Protein AF-0000000068960900 (afdb_homodimer)

Secondary structure (DSSP, 8-state):
----EEEEEEE----S-----S--STT--EEEEEE-S-HHHHHHHHHHHHHHHHH-SSHHHHHHHHHHHHHHHS-SSEEEEEEEEEEEEEEEEETT-EEEEEETTEEEEEEEE--/----EEEEEEE----S-----S--STT--EEEEEE-S-HHHHHHHHHHHHHHHHH-SSHHHHHHHHHHHHHHHS-SSEEEEEEEEEEEEEEEEETT-EEEEEETTEEEEEEEE--

InterPro domains:
  IPR001372 Dynein light chain, type 1/2 [PF01221] (30-113)
  IPR001372 Dynein light chain, type 1/2 [PTHR11886] (28-113)
  IPR001372 Dynein light chain, type 1/2 [SM01375] (25-113)
  IPR037177 Dynein light chain superfamily [G3DSA:3.30.740.10] (18-113)
  IPR037177 Dynein light chain superfamily [SSF54648] (29-113)

Organism: Plasmodiophora brassicae (NCBI:txid37360)

Nearest PDB structures (foldseek):
  3rjs-assembly1_A-2  TM=9.775E-01  e=8.546E-10  Toxoplasma gondii
  8glv-assembly1_AQ  TM=9.792E-01  e=8.026E-10  Chlamydomonas reinhardtii
  7cnu-assembly2_B  TM=9.863E-01  e=4.648E-09  Homo sapiens
  7n9f-assembly1_s  TM=9.685E-01  e=1.051E-08  Saccharomyces cerevisiae
  7kzn-assembly1_P  TM=8.944E-01  e=8.112E-06  Chlamydomonas reinhardtii

Foldseek 3Di:
DPPDDDDDQDDDDPPDDPPLDQPPLVPKDKFWDDAQADPVVVVVLVVQLSVLSNVDDGQSSSFVSSQVVCCVVPPPWRKGKGKDQDDDDDDAADGNFWTWMDIPRIIMIMTTHDD/DPPDDDDDQDADDPPDPPPLDQPPLVPKDKFWDDAQADPVVVVVLVVQLSVLSNVDDGQSSSFVSSQVVCCVVPPPWRKGKGKDQDDDDDDAADGNFWTWMDIPRIIMIMTTHDD

Structure (mmCIF, N/CA/C/O backbone):
data_AF-0000000068960900-model_v1
#
loop_
_entity.id
_entity.type
_entity.pdbx_description
1 polymer 'Dynein light chain'
#
loop_
_atom_site.group_PDB
_atom_site.id
_atom_site.type_symbol
_atom_site.label_atom_id
_atom_site.label_alt_id
_atom_site.label_comp_id
_atom_site.label_asym_id
_atom_site.label_entity_id
_atom_site.label_seq_id
_atom_site.pdbx_PDB_ins_code
_atom_site.Cartn_x
_atom_site.Cartn_y
_atom_site.Cartn_z
_atom_site.occupancy
_atom_site.B_iso_or_equiv
_atom_site.auth_seq_id
_atom_site.auth_comp_id
_atom_site.auth_asym_id
_atom_site.auth_atom_id
_atom_site.pdbx_PDB_model_num
ATOM 1 N N . MET A 1 1 ? -17.078 -17.625 10.109 1 30.94 1 MET A N 1
ATOM 2 C CA . MET A 1 1 ? -15.828 -17.609 10.867 1 30.94 1 MET A CA 1
ATOM 3 C C . MET A 1 1 ? -15.273 -16.203 10.992 1 30.94 1 MET A C 1
ATOM 5 O O . MET A 1 1 ? -15.367 -15.406 10.055 1 30.94 1 MET A O 1
ATOM 9 N N . ALA A 1 2 ? -15.195 -15.773 12.148 1 36.25 2 ALA A N 1
ATOM 10 C CA . ALA A 1 2 ? -14.922 -14.375 12.453 1 36.25 2 ALA A CA 1
ATOM 11 C C . ALA A 1 2 ? -13.625 -13.906 11.789 1 36.25 2 ALA A C 1
ATOM 13 O O . ALA A 1 2 ? -12.562 -14.492 12.008 1 36.25 2 ALA A O 1
ATOM 14 N N . THR A 1 3 ? -13.68 -13.328 10.68 1 44.62 3 THR A N 1
ATOM 15 C CA . THR A 1 3 ? -12.492 -12.836 10 1 44.62 3 THR A CA 1
ATOM 16 C C . THR A 1 3 ? -11.75 -11.82 10.867 1 44.62 3 THR A C 1
ATOM 18 O O . THR A 1 3 ? -12.336 -10.836 11.32 1 44.62 3 THR A O 1
ATOM 21 N N . THR A 1 4 ? -10.789 -12.289 11.711 1 45.34 4 THR A N 1
ATOM 22 C CA . THR A 1 4 ? -9.992 -11.414 12.57 1 45.34 4 THR A CA 1
ATOM 23 C C . THR A 1 4 ? -9.156 -10.453 11.734 1 45.34 4 THR A C 1
ATOM 25 O O . THR A 1 4 ? -8.594 -10.844 10.711 1 45.34 4 THR A O 1
ATOM 28 N N . GLU A 1 5 ? -9.414 -9.258 11.93 1 52.38 5 GLU A N 1
ATOM 29 C CA . GLU A 1 5 ? -8.578 -8.227 11.32 1 52.38 5 GLU A CA 1
ATOM 30 C C . GLU A 1 5 ? -7.168 -8.242 11.898 1 52.38 5 GLU A C 1
ATOM 32 O O . GLU A 1 5 ? -6.992 -8.25 13.117 1 52.38 5 GLU A O 1
ATOM 37 N N . VAL A 1 6 ? -6.164 -8.633 11.18 1 57.31 6 VAL A N 1
ATOM 38 C CA . VAL A 1 6 ? -4.762 -8.625 11.594 1 57.31 6 VAL A CA 1
ATOM 39 C C . VAL A 1 6 ? -4.086 -7.355 11.086 1 57.31 6 VAL A C 1
ATOM 41 O O . VAL A 1 6 ? -4.371 -6.891 9.977 1 57.31 6 VAL A O 1
ATOM 44 N N . GLU A 1 7 ? -3.479 -6.695 12.016 1 56.09 7 GLU A N 1
ATOM 45 C CA . GLU A 1 7 ? -2.623 -5.574 11.633 1 56.09 7 GLU A CA 1
ATOM 46 C C . GLU A 1 7 ? -1.237 -6.059 11.211 1 56.09 7 GLU A C 1
ATOM 48 O O . GLU A 1 7 ? -0.623 -6.875 11.906 1 56.09 7 GLU A O 1
ATOM 53 N N . ASN A 1 8 ? -0.777 -5.84 9.93 1 58.53 8 ASN A N 1
ATOM 54 C CA . ASN A 1 8 ? 0.562 -6.188 9.469 1 58.53 8 ASN A CA 1
ATOM 55 C C . ASN A 1 8 ? 1.341 -4.949 9.031 1 58.53 8 ASN A C 1
ATOM 57 O O . ASN A 1 8 ? 0.782 -4.051 8.398 1 58.53 8 ASN A O 1
ATOM 61 N N . VAL A 1 9 ? 2.555 -4.816 9.547 1 51 9 VAL A N 1
ATOM 62 C CA . VAL A 1 9 ? 3.523 -3.818 9.109 1 51 9 VAL A CA 1
ATOM 63 C C . VAL A 1 9 ? 4.613 -4.488 8.273 1 51 9 VAL A C 1
ATOM 65 O O . VAL A 1 9 ? 5.234 -5.457 8.711 1 51 9 VAL A O 1
ATOM 68 N N . VAL A 1 10 ? 4.754 -4.176 6.969 1 57 10 VAL A N 1
ATOM 69 C CA . VAL A 1 10 ? 5.781 -4.762 6.113 1 57 10 VAL A CA 1
ATOM 70 C C . VAL A 1 10 ? 6.719 -3.67 5.602 1 57 10 VAL A C 1
ATOM 72 O O . VAL A 1 10 ? 6.32 -2.508 5.484 1 57 10 VAL A O 1
ATOM 75 N N . GLU A 1 11 ? 8.141 -3.945 5.633 1 51.53 11 GLU A N 1
ATOM 76 C CA . GLU A 1 11 ? 9.148 -3.057 5.059 1 51.53 11 GLU A CA 1
ATOM 77 C C . GLU A 1 11 ? 9.766 -3.664 3.807 1 51.53 11 GLU A C 1
ATOM 79 O O . GLU A 1 11 ? 10.117 -4.848 3.793 1 51.53 11 GLU A O 1
ATOM 84 N N . GLY A 1 12 ? 9.844 -2.992 2.688 1 43.69 12 GLY A N 1
ATOM 85 C CA . GLY A 1 12 ? 10.617 -3.385 1.522 1 43.69 12 GLY A CA 1
ATOM 86 C C . GLY A 1 12 ? 12.109 -3.217 1.716 1 43.69 12 GLY A C 1
ATOM 87 O O . GLY A 1 12 ? 12.547 -2.57 2.67 1 43.69 12 GLY A O 1
ATOM 88 N N . ALA A 1 13 ? 13.055 -3.861 0.895 1 41.66 13 ALA A N 1
ATOM 89 C CA . ALA A 1 13 ? 14.508 -3.832 1.018 1 41.66 13 ALA A CA 1
ATOM 90 C C . ALA A 1 13 ? 15.047 -2.418 0.828 1 41.66 13 ALA A C 1
ATOM 92 O O . ALA A 1 13 ? 14.789 -1.78 -0.196 1 41.66 13 ALA A O 1
ATOM 93 N N . THR A 1 14 ? 15.414 -1.803 1.903 1 40.44 14 THR A N 1
ATOM 94 C CA . THR A 1 14 ? 15.938 -0.441 1.94 1 40.44 14 THR A CA 1
ATOM 95 C C . THR A 1 14 ? 17.391 -0.406 1.477 1 40.44 14 THR A C 1
ATOM 97 O O . THR A 1 14 ? 18.297 -0.812 2.211 1 40.44 14 THR A O 1
ATOM 100 N N . GLY A 1 15 ? 17.828 -0.784 0.386 1 34.22 15 GLY A N 1
ATOM 101 C CA . GLY A 1 15 ? 19.25 -0.543 0.262 1 34.22 15 GLY A CA 1
ATOM 102 C C . GLY A 1 15 ? 19.625 0.913 0.459 1 34.22 15 GLY A C 1
ATOM 103 O O . GLY A 1 15 ? 20.781 1.225 0.762 1 34.22 15 GLY A O 1
ATOM 104 N N . GLU A 1 16 ? 19.219 1.78 -0.45 1 36.72 16 GLU A N 1
ATOM 105 C CA . GLU A 1 16 ? 19.938 3.037 -0.593 1 36.72 16 GLU A CA 1
ATOM 106 C C . GLU A 1 16 ? 19.766 3.922 0.639 1 36.72 16 GLU A C 1
ATOM 108 O O . GLU A 1 16 ? 18.688 3.967 1.226 1 36.72 16 GLU A O 1
ATOM 113 N N . LYS A 1 17 ? 20.859 4.422 1.087 1 34.56 17 LYS A N 1
ATOM 114 C CA . LYS A 1 17 ? 21.078 5.387 2.162 1 34.56 17 LYS A CA 1
ATOM 115 C C . LYS A 1 17 ? 20.156 6.598 2.01 1 34.56 17 LYS A C 1
ATOM 117 O O . LYS A 1 17 ? 20.219 7.297 0.997 1 34.56 17 LYS A O 1
ATOM 122 N N . SER A 1 18 ? 19 6.531 2.562 1 35.31 18 SER A N 1
ATOM 123 C CA . SER A 1 18 ? 18.062 7.648 2.619 1 35.31 18 SER A CA 1
ATOM 124 C C . SER A 1 18 ? 18.609 8.781 3.482 1 35.31 18 SER A C 1
ATOM 126 O O . SER A 1 18 ? 18.891 8.586 4.668 1 35.31 18 SER A O 1
ATOM 128 N N . GLU A 1 19 ? 19.484 9.586 2.914 1 31.3 19 GLU A N 1
ATOM 129 C CA . GLU A 1 19 ? 19.938 10.789 3.611 1 31.3 19 GLU A CA 1
ATOM 130 C C . GLU A 1 19 ? 18.75 11.539 4.234 1 31.3 19 GLU A C 1
ATOM 132 O O . GLU A 1 19 ? 17.844 11.977 3.523 1 31.3 19 GLU A O 1
ATOM 137 N N . SER A 1 20 ? 18.234 11.078 5.309 1 35.97 20 SER A N 1
ATOM 138 C CA . SER A 1 20 ? 17.156 11.586 6.152 1 35.97 20 SER A CA 1
ATOM 139 C C . SER A 1 20 ? 17.5 12.969 6.703 1 35.97 20 SER A C 1
ATOM 141 O O . SER A 1 20 ? 18.312 13.102 7.613 1 35.97 20 SER A O 1
ATOM 143 N N . SER A 1 21 ? 17.703 14.016 5.84 1 35.81 21 SER A N 1
ATOM 144 C CA . SER A 1 21 ? 18.078 15.328 6.359 1 35.81 21 SER A CA 1
ATOM 145 C C . SER A 1 21 ? 17.031 15.844 7.34 1 35.81 21 SER A C 1
ATOM 147 O O . SER A 1 21 ? 15.828 15.672 7.125 1 35.81 21 SER A O 1
ATOM 149 N N . ALA A 1 22 ? 17.25 16.109 8.641 1 33.97 22 ALA A N 1
ATOM 150 C CA . ALA A 1 22 ? 16.734 16.609 9.898 1 33.97 22 ALA A CA 1
ATOM 151 C C . ALA A 1 22 ? 15.891 17.875 9.68 1 33.97 22 ALA A C 1
ATOM 153 O O . ALA A 1 22 ? 15.156 18.297 10.57 1 33.97 22 ALA A O 1
ATOM 154 N N . LYS A 1 23 ? 16.266 18.844 8.875 1 38.41 23 LYS A N 1
ATOM 155 C CA . LYS A 1 23 ? 15.883 20.234 9.07 1 38.41 23 LYS A CA 1
ATOM 156 C C . LYS A 1 23 ? 14.406 20.453 8.742 1 38.41 23 LYS A C 1
ATOM 158 O O . LYS A 1 23 ? 14.055 21.438 8.094 1 38.41 23 LYS A O 1
ATOM 163 N N . ALA A 1 24 ? 13.414 19.516 8.414 1 43.44 24 ALA A N 1
ATOM 164 C CA . ALA A 1 24 ? 12.297 19.656 7.488 1 43.44 24 ALA A CA 1
ATOM 165 C C . ALA A 1 24 ? 11.047 20.156 8.211 1 43.44 24 ALA A C 1
ATOM 167 O O . ALA A 1 24 ? 9.938 20.016 7.695 1 43.44 24 ALA A O 1
ATOM 168 N N . ALA A 1 25 ? 10.922 20.406 9.391 1 47.44 25 ALA A N 1
ATOM 169 C CA . ALA A 1 25 ? 9.57 20.703 9.852 1 47.44 25 ALA A CA 1
ATOM 170 C C . ALA A 1 25 ? 9.008 21.938 9.148 1 47.44 25 ALA A C 1
ATOM 172 O O . ALA A 1 25 ? 7.836 21.969 8.766 1 47.44 25 ALA A O 1
ATOM 173 N N . ALA A 1 26 ? 9.664 23.125 9.094 1 53.19 26 ALA A N 1
ATOM 174 C CA . ALA A 1 26 ? 9.266 24.469 8.703 1 53.19 26 ALA A CA 1
ATOM 175 C C . ALA A 1 26 ? 9.078 24.578 7.188 1 53.19 26 ALA A C 1
ATOM 177 O O . ALA A 1 26 ? 8.352 25.453 6.703 1 53.19 26 ALA A O 1
ATOM 178 N N . ASN A 1 27 ? 9.469 23.5 6.379 1 74.25 27 ASN A N 1
ATOM 179 C CA . ASN A 1 27 ? 9.469 23.641 4.93 1 74.25 27 ASN A CA 1
ATOM 180 C C . ASN A 1 27 ? 8.953 22.391 4.238 1 74.25 27 ASN A C 1
ATOM 182 O O . ASN A 1 27 ? 9.469 22 3.189 1 74.25 27 ASN A O 1
ATOM 186 N N . ALA A 1 28 ? 7.746 21.797 4.844 1 88.06 28 ALA A N 1
ATOM 187 C CA . ALA A 1 28 ? 7.273 20.609 4.16 1 88.06 28 ALA A CA 1
ATOM 188 C C . ALA A 1 28 ? 6.664 20.953 2.805 1 88.06 28 ALA A C 1
ATOM 190 O O . ALA A 1 28 ? 5.816 21.844 2.707 1 88.06 28 ALA A O 1
ATOM 191 N N . GLN A 1 29 ? 7.164 20.344 1.749 1 95.31 29 GLN A N 1
ATOM 192 C CA . GLN A 1 29 ? 6.535 20.406 0.433 1 95.31 29 GLN A CA 1
ATOM 193 C C . GLN A 1 29 ? 5.492 19.297 0.274 1 95.31 29 GLN A C 1
ATOM 195 O O . GLN A 1 29 ? 5.84 18.125 0.167 1 95.31 29 GLN A O 1
ATOM 200 N N . VAL A 1 30 ? 4.238 19.766 0.308 1 96.81 30 VAL A N 1
ATOM 201 C CA . VAL A 1 30 ? 3.139 18.812 0.226 1 96.81 30 VAL A CA 1
ATOM 202 C C . VAL A 1 30 ? 2.502 18.875 -1.16 1 96.81 30 VAL A C 1
ATOM 204 O O . VAL A 1 30 ? 2.184 19.969 -1.654 1 96.81 30 VAL A O 1
ATOM 207 N N . THR A 1 31 ? 2.402 17.75 -1.767 1 96.94 31 THR A N 1
ATOM 208 C CA . THR A 1 31 ? 1.667 17.625 -3.021 1 96.94 31 THR A CA 1
ATOM 209 C C . THR A 1 31 ? 0.583 16.562 -2.91 1 96.94 31 THR A C 1
ATOM 211 O O . THR A 1 31 ? 0.881 15.398 -2.643 1 96.94 31 THR A O 1
ATOM 214 N N . ILE A 1 32 ? -0.624 16.984 -3.123 1 96.62 32 ILE A N 1
ATOM 215 C CA . ILE A 1 32 ? -1.711 16.016 -3.172 1 96.62 32 ILE A CA 1
ATOM 216 C C . ILE A 1 32 ? -1.88 15.5 -4.602 1 96.62 32 ILE A C 1
ATOM 218 O O . ILE A 1 32 ? -2.277 16.25 -5.496 1 96.62 32 ILE A O 1
ATOM 222 N N . ARG A 1 33 ? -1.592 14.281 -4.734 1 94.69 33 ARG A N 1
ATOM 223 C CA . ARG A 1 33 ? -1.657 13.695 -6.066 1 94.69 33 ARG A CA 1
ATOM 224 C C . ARG A 1 33 ? -3.082 13.273 -6.41 1 94.69 33 ARG A C 1
ATOM 226 O O . ARG A 1 33 ? -3.545 13.477 -7.531 1 94.69 33 ARG A O 1
ATOM 233 N N . GLN A 1 34 ? -3.744 12.609 -5.574 1 93.25 34 GLN A N 1
ATOM 234 C CA . GLN A 1 34 ? -5.125 12.156 -5.703 1 93.25 34 GLN A CA 1
ATOM 235 C C . GLN A 1 34 ? -5.801 12.055 -4.336 1 93.25 34 GLN A C 1
ATOM 237 O O . GLN A 1 34 ? -5.176 11.625 -3.363 1 93.25 34 GLN A O 1
ATOM 242 N N . THR A 1 35 ? -7.051 12.602 -4.281 1 96.38 35 THR A N 1
ATOM 243 C CA . THR A 1 35 ? -7.781 12.414 -3.029 1 96.38 35 THR A CA 1
ATOM 244 C C . THR A 1 35 ? -9.281 12.555 -3.256 1 96.38 35 THR A C 1
ATOM 246 O O . THR A 1 35 ? -9.719 13.312 -4.125 1 96.38 35 THR A O 1
ATOM 249 N N . ASP A 1 36 ? -10.031 11.75 -2.545 1 93.25 36 ASP A N 1
ATOM 250 C CA . ASP A 1 36 ? -11.461 12 -2.418 1 93.25 36 ASP A CA 1
ATOM 251 C C . ASP A 1 36 ? -11.844 12.273 -0.965 1 93.25 36 ASP A C 1
ATOM 253 O O . ASP A 1 36 ? -13.031 12.258 -0.615 1 93.25 36 ASP A O 1
ATOM 257 N N . MET A 1 37 ? -10.797 12.539 -0.146 1 94.38 37 MET A N 1
ATOM 258 C CA . MET A 1 37 ? -11 12.883 1.258 1 94.38 37 MET A CA 1
ATOM 259 C C . MET A 1 37 ? -11.562 14.289 1.397 1 94.38 37 MET A C 1
ATOM 261 O O . MET A 1 37 ? -11.148 15.203 0.681 1 94.38 37 MET A O 1
ATOM 265 N N . PRO A 1 38 ? -12.508 14.477 2.305 1 96.12 38 PRO A N 1
ATOM 266 C CA . PRO A 1 38 ? -12.977 15.852 2.543 1 96.12 38 PRO A CA 1
ATOM 267 C C . PRO A 1 38 ? -11.875 16.75 3.09 1 96.12 38 PRO A C 1
ATOM 269 O O . PRO A 1 38 ? -10.922 16.281 3.717 1 96.12 38 PRO A O 1
ATOM 272 N N . PRO A 1 39 ? -12.008 18.062 2.963 1 96.25 39 PRO A N 1
ATOM 273 C CA . PRO A 1 39 ? -10.938 19 3.27 1 96.25 39 PRO A CA 1
ATOM 274 C C . PRO A 1 39 ? -10.469 18.922 4.723 1 96.25 39 PRO A C 1
ATOM 276 O O . PRO A 1 39 ? -9.266 18.969 4.992 1 96.25 39 PRO A O 1
ATOM 279 N N . ASP A 1 40 ? -11.43 18.828 5.613 1 96.75 40 ASP A N 1
ATOM 280 C CA . ASP A 1 40 ? -11.039 18.75 7.02 1 96.75 40 ASP A CA 1
ATOM 281 C C . ASP A 1 40 ? -10.211 17.5 7.297 1 96.75 40 ASP A C 1
ATOM 283 O O . ASP A 1 40 ? -9.234 17.547 8.047 1 96.75 40 ASP A O 1
ATOM 287 N N . MET A 1 41 ? -10.57 16.406 6.727 1 96.75 41 MET A N 1
ATOM 288 C CA . MET A 1 41 ? -9.844 15.156 6.902 1 96.75 41 MET A CA 1
ATOM 289 C C . MET A 1 41 ? -8.492 15.211 6.203 1 96.75 41 MET A C 1
ATOM 291 O O . MET A 1 41 ? -7.508 14.656 6.699 1 96.75 41 MET A O 1
ATOM 295 N N . GLN A 1 42 ? -8.406 15.883 5.098 1 97.25 42 GLN A N 1
ATOM 296 C CA . GLN A 1 42 ? -7.133 16.078 4.414 1 97.25 42 GLN A CA 1
ATOM 297 C C . GLN A 1 42 ? -6.129 16.797 5.316 1 97.25 42 GLN A C 1
ATOM 299 O O . GLN A 1 42 ? -4.961 16.406 5.387 1 97.25 42 GLN A O 1
ATOM 304 N N . LYS A 1 43 ? -6.637 17.812 5.973 1 97.62 43 LYS A N 1
ATOM 305 C CA . LYS A 1 43 ? -5.773 18.562 6.875 1 97.62 43 LYS A CA 1
ATOM 306 C C . LYS A 1 43 ? -5.223 17.672 7.984 1 97.62 43 LYS A C 1
ATOM 308 O O . LYS A 1 43 ? -4.043 17.75 8.328 1 97.62 43 LYS A O 1
ATOM 313 N N . ASP A 1 44 ? -6.109 16.875 8.492 1 97.75 44 ASP A N 1
ATOM 314 C CA . ASP A 1 44 ? -5.68 15.93 9.516 1 97.75 44 ASP A CA 1
ATOM 315 C C . ASP A 1 44 ? -4.617 14.977 8.977 1 97.75 44 ASP A C 1
ATOM 317 O O . ASP A 1 44 ? -3.609 14.719 9.633 1 97.75 44 ASP A O 1
ATOM 321 N N . ALA A 1 45 ? -4.852 14.445 7.793 1 98.31 45 ALA A N 1
ATOM 322 C CA . ALA A 1 45 ? -3.93 13.492 7.176 1 98.31 45 ALA A CA 1
ATOM 323 C C . ALA A 1 45 ? -2.555 14.125 6.965 1 98.31 45 ALA A C 1
ATOM 325 O O . ALA A 1 45 ? -1.529 13.5 7.254 1 98.31 45 ALA A O 1
ATOM 326 N N . ILE A 1 46 ? -2.57 15.336 6.504 1 98.38 46 ILE A N 1
ATOM 327 C CA . ILE A 1 46 ? -1.323 16.047 6.238 1 98.38 46 ILE A CA 1
ATOM 328 C C . ILE A 1 46 ? -0.575 16.281 7.547 1 98.38 46 ILE A C 1
ATOM 330 O O . ILE A 1 46 ? 0.628 16.031 7.637 1 98.38 46 ILE A O 1
ATOM 334 N N . ALA A 1 47 ? -1.294 16.719 8.477 1 98.19 47 ALA A N 1
ATOM 335 C CA . ALA A 1 47 ? -0.668 17.016 9.766 1 98.19 47 ALA A CA 1
ATOM 336 C C . ALA A 1 47 ? -0.046 15.766 10.375 1 98.19 47 ALA A C 1
ATOM 338 O O . ALA A 1 47 ? 1.091 15.805 10.852 1 98.19 47 ALA A O 1
ATOM 339 N N . VAL A 1 48 ? -0.764 14.695 10.406 1 98.19 48 VAL A N 1
ATOM 340 C CA . VAL A 1 48 ? -0.279 13.453 10.984 1 98.19 48 VAL A CA 1
ATOM 341 C C . VAL A 1 48 ? 0.913 12.93 10.188 1 98.19 48 VAL A C 1
ATOM 343 O O . VAL A 1 48 ? 1.874 12.414 10.758 1 98.19 48 VAL A O 1
ATOM 346 N N . ALA A 1 49 ? 0.849 13.039 8.883 1 98.38 49 ALA A N 1
ATOM 347 C CA . ALA A 1 49 ? 1.936 12.578 8.023 1 98.38 49 ALA A CA 1
ATOM 348 C C . ALA A 1 49 ? 3.205 13.391 8.258 1 98.38 49 ALA A C 1
ATOM 350 O O . ALA A 1 49 ? 4.301 12.828 8.359 1 98.38 49 ALA A O 1
ATOM 351 N N . ILE A 1 50 ? 3.002 14.695 8.359 1 98 50 ILE A N 1
ATOM 352 C CA . ILE A 1 50 ? 4.156 15.555 8.602 1 98 50 ILE A CA 1
ATOM 353 C C . ILE A 1 50 ? 4.793 15.188 9.945 1 98 50 ILE A C 1
ATOM 355 O O . ILE A 1 50 ? 6.016 15.07 10.047 1 98 50 ILE A O 1
ATOM 359 N N . ASP A 1 51 ? 3.977 15 10.914 1 97.69 51 ASP A N 1
ATOM 360 C CA . ASP A 1 51 ? 4.488 14.594 12.219 1 97.69 51 ASP A CA 1
ATOM 361 C C . ASP A 1 51 ? 5.242 13.266 12.125 1 97.69 51 ASP A C 1
ATOM 363 O O . ASP A 1 51 ? 6.328 13.125 12.68 1 97.69 51 ASP A O 1
ATOM 367 N N . ALA A 1 52 ? 4.68 12.281 11.461 1 97.75 52 ALA A N 1
ATOM 368 C CA . ALA A 1 52 ? 5.309 10.969 11.305 1 97.75 52 ALA A CA 1
ATOM 369 C C . ALA A 1 52 ? 6.66 11.094 10.609 1 97.75 52 ALA A C 1
ATOM 371 O O . ALA A 1 52 ? 7.637 10.461 11.023 1 97.75 52 ALA A O 1
ATOM 372 N N . LEU A 1 53 ? 6.727 11.883 9.562 1 96.62 53 LEU A N 1
ATOM 373 C CA . LEU A 1 53 ? 7.957 12.047 8.797 1 96.62 53 LEU A CA 1
ATOM 374 C C . LEU A 1 53 ? 9.016 12.766 9.625 1 96.62 53 LEU A C 1
ATOM 376 O O . LEU A 1 53 ? 10.211 12.492 9.477 1 96.62 53 LEU A O 1
ATOM 380 N N . ASN A 1 54 ? 8.57 13.641 10.477 1 95.75 54 ASN A N 1
ATOM 381 C CA . ASN A 1 54 ? 9.508 14.414 11.289 1 95.75 54 ASN A CA 1
ATOM 382 C C . ASN A 1 54 ? 10.016 13.609 12.484 1 95.75 54 ASN A C 1
ATOM 384 O O . ASN A 1 54 ? 11.062 13.914 13.047 1 95.75 54 ASN A O 1
ATOM 388 N N . THR A 1 55 ? 9.297 12.578 12.852 1 96.88 55 THR A N 1
ATOM 389 C CA . THR A 1 55 ? 9.625 11.898 14.102 1 96.88 55 THR A CA 1
ATOM 390 C C . THR A 1 55 ? 10.117 10.484 13.836 1 96.88 55 THR A C 1
ATOM 392 O O . THR A 1 55 ? 10.516 9.773 14.758 1 96.88 55 THR A O 1
ATOM 395 N N . SER A 1 56 ? 10.031 10.008 12.602 1 95.44 56 SER A N 1
ATOM 396 C CA . SER A 1 56 ? 10.492 8.672 12.242 1 95.44 56 SER A CA 1
ATOM 397 C C . SER A 1 56 ? 11.406 8.719 11.016 1 95.44 56 SER A C 1
ATOM 399 O O . SER A 1 56 ? 11.141 9.461 10.07 1 95.44 56 SER A O 1
ATOM 401 N N . ALA A 1 57 ? 12.383 7.895 11.039 1 93.25 57 ALA A N 1
ATOM 402 C CA . ALA A 1 57 ? 13.281 7.781 9.891 1 93.25 57 ALA A CA 1
ATOM 403 C C . ALA A 1 57 ? 12.891 6.613 9 1 93.25 57 ALA A C 1
ATOM 405 O O . ALA A 1 57 ? 13.195 6.602 7.801 1 93.25 57 ALA A O 1
ATOM 406 N N . ILE A 1 58 ? 12.227 5.656 9.609 1 95.25 58 ILE A N 1
ATOM 407 C CA . ILE A 1 58 ? 11.914 4.41 8.922 1 95.25 58 ILE A CA 1
ATOM 408 C C . ILE A 1 58 ? 10.492 4.461 8.367 1 95.25 58 ILE A C 1
ATOM 410 O O . ILE A 1 58 ? 9.555 4.84 9.078 1 95.25 58 ILE A O 1
ATOM 414 N N . GLU A 1 59 ? 10.43 4.102 7.125 1 95.44 59 GLU A N 1
ATOM 415 C CA . GLU A 1 59 ? 9.133 4.152 6.453 1 95.44 59 GLU A CA 1
ATOM 416 C C . GLU A 1 59 ? 8.102 3.301 7.18 1 95.44 59 GLU A C 1
ATOM 418 O O . GLU A 1 59 ? 6.938 3.688 7.293 1 95.44 59 GLU A O 1
ATOM 423 N N . LYS A 1 60 ? 8.492 2.178 7.66 1 95.69 60 LYS A N 1
ATOM 424 C CA . LYS A 1 60 ? 7.598 1.301 8.406 1 95.69 60 LYS A CA 1
ATOM 425 C C . LYS A 1 60 ? 6.992 2.023 9.602 1 95.69 60 LYS A C 1
ATOM 427 O O . LYS A 1 60 ? 5.789 1.93 9.852 1 95.69 60 LYS A O 1
ATOM 432 N N . ASP A 1 61 ? 7.754 2.693 10.344 1 97.06 61 ASP A N 1
ATOM 433 C CA . ASP A 1 61 ? 7.297 3.432 11.516 1 97.06 61 ASP A CA 1
ATOM 434 C C . ASP A 1 61 ? 6.398 4.602 11.109 1 97.06 61 ASP A C 1
ATOM 436 O O . ASP A 1 61 ? 5.414 4.895 11.789 1 97.06 61 ASP A O 1
ATOM 440 N N . MET A 1 62 ? 6.75 5.227 10.008 1 97.81 62 MET A N 1
ATOM 441 C CA . MET A 1 62 ? 5.902 6.301 9.5 1 97.81 62 MET A CA 1
ATOM 442 C C . MET A 1 62 ? 4.5 5.789 9.195 1 97.81 62 MET A C 1
ATOM 444 O O . MET A 1 62 ? 3.51 6.355 9.664 1 97.81 62 MET A O 1
ATOM 448 N N . ALA A 1 63 ? 4.508 4.738 8.453 1 98.06 63 ALA A N 1
ATOM 449 C CA . ALA A 1 63 ? 3.229 4.152 8.055 1 98.06 63 ALA A CA 1
ATOM 450 C C . ALA A 1 63 ? 2.412 3.74 9.273 1 98.06 63 ALA A C 1
ATOM 452 O O . ALA A 1 63 ? 1.206 3.992 9.336 1 98.06 63 ALA A O 1
ATOM 453 N N . THR A 1 64 ? 3.066 3.164 10.234 1 97.31 64 THR A N 1
ATOM 454 C CA . THR A 1 64 ? 2.4 2.691 11.445 1 97.31 64 THR A CA 1
ATOM 455 C C . THR A 1 64 ? 1.815 3.861 12.234 1 97.31 64 THR A C 1
ATOM 457 O O . THR A 1 64 ? 0.657 3.814 12.648 1 97.31 64 THR A O 1
ATOM 460 N N . LYS A 1 65 ? 2.562 4.848 12.367 1 97.56 65 LYS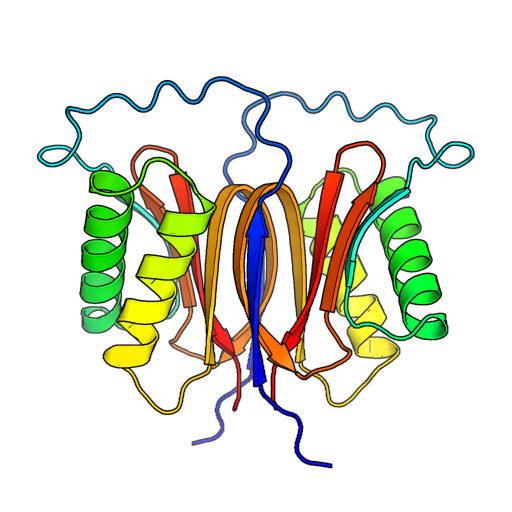 A N 1
ATOM 461 C CA . LYS A 1 65 ? 2.115 6.016 13.117 1 97.56 65 LYS A CA 1
ATOM 462 C C . LYS A 1 65 ? 0.912 6.672 12.445 1 97.56 65 LYS A C 1
ATOM 464 O O . LYS A 1 65 ? -0.058 7.035 13.109 1 97.56 65 LYS A O 1
ATOM 469 N N . ILE A 1 66 ? 1.002 6.855 11.148 1 98.19 66 ILE A N 1
ATOM 470 C CA . ILE A 1 66 ? -0.083 7.492 10.406 1 98.19 66 ILE A CA 1
ATOM 471 C C . ILE A 1 66 ? -1.354 6.652 10.531 1 98.19 66 ILE A C 1
ATOM 473 O O . ILE A 1 66 ? -2.424 7.18 10.844 1 98.19 66 ILE A O 1
ATOM 477 N N . LYS A 1 67 ? -1.187 5.406 10.273 1 96.31 67 LYS A N 1
ATOM 478 C CA . LYS A 1 67 ? -2.34 4.512 10.352 1 96.31 67 LYS A CA 1
ATOM 479 C C . LYS A 1 67 ? -2.957 4.523 11.742 1 96.31 67 LYS A C 1
ATOM 481 O O . LYS A 1 67 ? -4.176 4.633 11.891 1 96.31 67 LYS A O 1
ATOM 486 N N . GLN A 1 68 ? -2.17 4.418 12.781 1 96.06 68 GLN A N 1
ATOM 487 C CA . GLN A 1 68 ? -2.658 4.371 14.156 1 96.06 68 GLN A CA 1
ATOM 488 C C . GLN A 1 68 ? -3.35 5.676 14.539 1 96.06 68 GLN A C 1
ATOM 490 O O . GLN A 1 68 ? -4.359 5.664 15.242 1 96.06 68 GLN A O 1
ATOM 495 N N . ALA A 1 69 ? -2.789 6.766 14.109 1 96.94 69 ALA A N 1
ATOM 496 C CA . ALA A 1 69 ? -3.414 8.055 14.383 1 96.94 69 ALA A CA 1
ATOM 497 C C . ALA A 1 69 ? -4.812 8.133 13.781 1 96.94 69 ALA A C 1
ATOM 499 O O . ALA A 1 69 ? -5.746 8.633 14.406 1 96.94 69 ALA A O 1
ATOM 500 N N . PHE A 1 70 ? -4.949 7.641 12.586 1 96.38 70 PHE A N 1
ATOM 501 C CA . PHE A 1 70 ? -6.254 7.707 11.93 1 96.38 70 PHE A CA 1
ATOM 502 C C . PHE A 1 70 ? -7.203 6.664 12.516 1 96.38 70 PHE A C 1
ATOM 504 O O . PHE A 1 70 ? -8.406 6.902 12.609 1 96.38 70 PHE A O 1
ATOM 511 N N . ASP A 1 71 ? -6.668 5.547 12.883 1 93.5 71 ASP A N 1
ATOM 512 C CA . ASP A 1 71 ? -7.492 4.59 13.609 1 93.5 71 ASP A CA 1
ATOM 513 C C . ASP A 1 71 ? -8.094 5.223 14.859 1 93.5 71 ASP A C 1
ATOM 515 O O . ASP A 1 71 ? -9.258 4.977 15.188 1 93.5 71 ASP A O 1
ATOM 519 N N . ALA A 1 72 ? -7.305 5.926 15.531 1 95 72 ALA A N 1
ATOM 520 C CA . ALA A 1 72 ? -7.734 6.539 16.781 1 95 72 ALA A CA 1
ATOM 521 C C . ALA A 1 72 ? -8.727 7.668 16.531 1 95 72 ALA A C 1
ATOM 523 O O . ALA A 1 72 ? -9.734 7.789 17.234 1 95 72 ALA A O 1
ATOM 524 N N . LYS A 1 73 ? -8.516 8.422 15.562 1 95.25 73 LYS A N 1
ATOM 525 C CA . LYS A 1 73 ? -9.32 9.617 15.312 1 95.25 73 LYS A CA 1
ATOM 526 C C . LYS A 1 73 ? -10.625 9.258 14.602 1 95.25 73 LYS A C 1
ATOM 528 O O . LYS A 1 73 ? -11.656 9.898 14.836 1 95.25 73 LYS A O 1
ATOM 533 N N . TYR A 1 74 ? -10.531 8.344 13.703 1 91.31 74 TYR A N 1
ATOM 534 C CA . TYR A 1 74 ? -11.688 7.918 12.93 1 91.31 74 TYR A CA 1
ATOM 53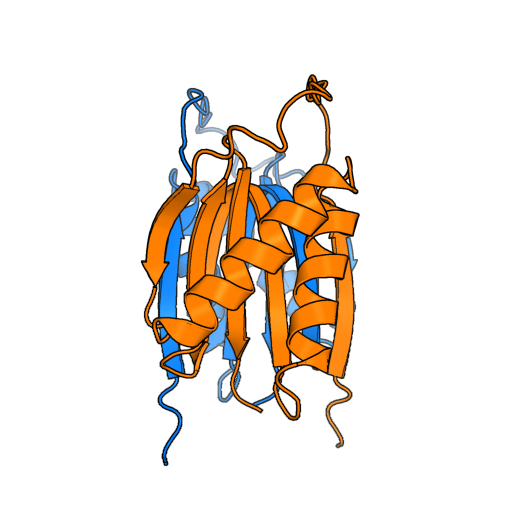5 C C . TYR A 1 74 ? -11.984 6.438 13.156 1 91.31 74 TYR A C 1
ATOM 537 O O . TYR A 1 74 ? -11.758 5.609 12.266 1 91.31 74 TYR A O 1
ATOM 545 N N . PRO A 1 75 ? -12.625 6.168 14.25 1 81.5 75 PRO A N 1
ATOM 546 C CA . PRO A 1 75 ? -12.82 4.77 14.641 1 81.5 75 PRO A CA 1
ATOM 547 C C . PRO A 1 75 ? -13.844 4.055 13.75 1 81.5 75 PRO A C 1
ATOM 549 O O . PRO A 1 75 ? -14.562 4.703 12.984 1 81.5 75 PRO A O 1
ATOM 552 N N . LYS A 1 76 ? -13.953 2.635 13.859 1 70.75 76 LYS A N 1
ATOM 553 C CA . LYS A 1 76 ? -14.852 1.75 13.125 1 70.75 76 LYS A CA 1
ATOM 554 C C . LYS A 1 76 ? -14.484 1.691 11.641 1 70.75 76 LYS A C 1
ATOM 556 O O . LYS A 1 76 ? -15.359 1.608 10.781 1 70.75 76 LYS A O 1
ATOM 561 N N . SER A 1 77 ? -13.211 2.027 11.477 1 65.69 77 SER A N 1
ATOM 562 C CA . SER A 1 77 ? -12.695 1.981 10.117 1 65.69 77 SER A CA 1
ATOM 563 C C . SER A 1 77 ? -11.398 1.172 10.047 1 65.69 77 SER A C 1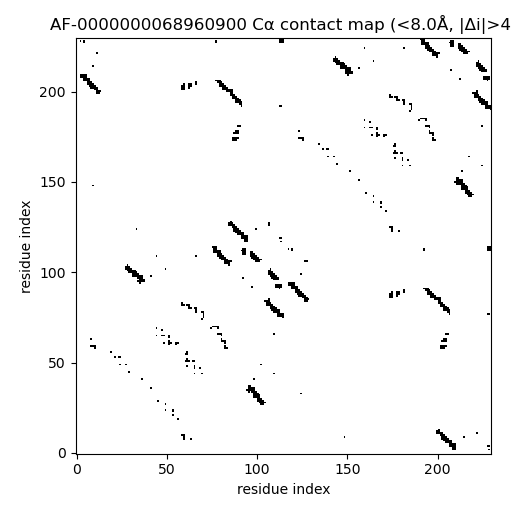
ATOM 565 O O . SER A 1 77 ? -10.695 1.032 11.047 1 65.69 77 SER A O 1
ATOM 567 N N . THR A 1 78 ? -11.305 0.5 8.953 1 84.44 78 THR A N 1
ATOM 568 C CA . THR A 1 78 ? -10.031 -0.176 8.695 1 84.44 78 THR A CA 1
ATOM 569 C C . THR A 1 78 ? -9.117 0.69 7.832 1 84.44 78 THR A C 1
ATOM 571 O O . THR A 1 78 ? -9.32 0.792 6.621 1 84.44 78 THR A O 1
ATOM 574 N N . TRP A 1 79 ? -8.164 1.386 8.523 1 93.25 79 TRP A N 1
ATOM 575 C CA . TRP A 1 79 ? -7.242 2.238 7.777 1 93.25 79 TRP A CA 1
ATOM 576 C C . TRP A 1 79 ? -6.008 1.456 7.344 1 93.25 79 TRP A C 1
ATOM 578 O O . TRP A 1 79 ? -5.59 0.517 8.023 1 93.25 79 TRP A O 1
ATOM 588 N N . HIS A 1 80 ? -5.418 1.837 6.262 1 94.19 80 HIS A N 1
ATOM 589 C CA . HIS A 1 80 ? -4.18 1.332 5.68 1 94.19 80 HIS A CA 1
ATOM 590 C C . HIS A 1 80 ? -3.264 2.477 5.258 1 94.19 80 HIS A C 1
ATOM 592 O O . HIS A 1 80 ? -3.732 3.502 4.758 1 94.19 80 HIS A O 1
ATOM 598 N N . CYS A 1 81 ? -2.023 2.299 5.473 1 97.06 81 CYS A N 1
ATOM 599 C CA . CYS A 1 81 ? -1.078 3.33 5.059 1 97.06 81 CYS A CA 1
ATOM 600 C C . CYS A 1 81 ? 0.146 2.709 4.395 1 97.06 81 CYS A C 1
ATOM 602 O O . CYS A 1 81 ? 0.709 1.739 4.902 1 97.06 81 CYS A O 1
ATOM 604 N N . VAL A 1 82 ? 0.502 3.217 3.277 1 98 82 VAL A N 1
ATOM 605 C CA . VAL A 1 82 ? 1.725 2.859 2.564 1 98 82 VAL A CA 1
ATOM 606 C C . VAL A 1 82 ? 2.621 4.086 2.428 1 98 82 VAL A C 1
ATOM 608 O O . VAL A 1 82 ? 2.152 5.168 2.062 1 98 82 VAL A O 1
ATOM 611 N N . VAL A 1 83 ? 3.873 3.932 2.742 1 98.19 83 VAL A N 1
ATOM 612 C CA . VAL A 1 83 ? 4.863 5 2.635 1 98.19 83 VAL A CA 1
ATOM 613 C C . VAL A 1 83 ? 6.078 4.5 1.856 1 98.19 83 VAL A C 1
ATOM 615 O O . VAL A 1 83 ? 6.605 3.424 2.139 1 98.19 83 VAL A O 1
ATOM 618 N N . GLY A 1 84 ? 6.5 5.309 0.906 1 97.31 84 GLY A N 1
ATOM 619 C CA . GLY A 1 84 ? 7.691 4.91 0.176 1 97.31 84 GLY A CA 1
ATOM 620 C C . GLY A 1 84 ? 8.094 5.902 -0.9 1 97.31 84 GLY A C 1
ATOM 621 O O . GLY A 1 84 ? 7.328 6.812 -1.228 1 97.31 84 GLY A O 1
ATOM 622 N N . LYS A 1 85 ? 9.266 5.676 -1.431 1 95.38 85 LYS A N 1
ATOM 623 C CA . LYS A 1 85 ? 9.797 6.551 -2.473 1 95.38 85 LYS A CA 1
ATOM 624 C C . LYS A 1 85 ? 9.359 6.082 -3.857 1 95.38 85 LYS A C 1
ATOM 626 O O . LYS A 1 85 ? 9.188 6.898 -4.766 1 95.38 85 LYS A O 1
ATOM 631 N N . HIS A 1 86 ? 9.195 4.746 -3.973 1 94.44 86 HIS A N 1
ATOM 632 C CA . HIS A 1 86 ? 8.891 4.191 -5.285 1 94.44 86 HIS A CA 1
ATOM 633 C C . HIS A 1 86 ? 7.934 3.008 -5.176 1 94.44 86 HIS A C 1
ATOM 635 O O . HIS A 1 86 ? 8.336 1.915 -4.77 1 94.44 86 HIS A O 1
ATOM 641 N N . TYR A 1 87 ? 6.742 3.295 -5.586 1 96.44 87 TYR A N 1
ATOM 642 C CA . TYR A 1 87 ? 5.738 2.238 -5.633 1 96.44 87 TYR A CA 1
ATOM 643 C C . TYR A 1 87 ? 4.484 2.711 -6.359 1 96.44 87 TYR A C 1
ATOM 645 O O . TYR A 1 87 ? 4.301 3.91 -6.578 1 96.44 87 TYR A O 1
ATOM 653 N N . ALA A 1 88 ? 3.688 1.756 -6.688 1 96.12 88 ALA A N 1
ATOM 654 C CA . ALA A 1 88 ? 2.316 1.962 -7.148 1 96.12 88 ALA A CA 1
ATOM 655 C C . ALA A 1 88 ? 1.351 1.017 -6.441 1 96.12 88 ALA A C 1
ATOM 657 O O . ALA A 1 88 ? 1.772 0.037 -5.82 1 96.12 88 ALA A O 1
ATOM 658 N N . ALA A 1 89 ? 0.099 1.434 -6.551 1 95.88 89 ALA A N 1
ATOM 659 C CA . ALA A 1 89 ? -0.885 0.638 -5.824 1 95.88 89 ALA A CA 1
ATOM 660 C C . ALA A 1 89 ? -2.201 0.555 -6.59 1 95.88 89 ALA A C 1
ATOM 662 O O . ALA A 1 89 ? -2.564 1.483 -7.316 1 95.88 89 ALA A O 1
ATOM 663 N N . SER A 1 90 ? -2.85 -0.551 -6.52 1 94 90 SER A N 1
ATOM 664 C CA . SER A 1 90 ? -4.25 -0.754 -6.883 1 94 90 SER A CA 1
ATOM 665 C C . SER A 1 90 ? -5.074 -1.197 -5.68 1 94 90 SER A C 1
ATOM 667 O O . SER A 1 90 ? -4.852 -2.279 -5.133 1 94 90 SER A O 1
ATOM 669 N N . ILE A 1 91 ? -5.941 -0.313 -5.246 1 91.88 91 ILE A N 1
ATOM 670 C CA . ILE A 1 91 ? -6.672 -0.575 -4.012 1 91.88 91 ILE A CA 1
ATOM 671 C C . ILE A 1 91 ? -8.172 -0.426 -4.258 1 91.88 91 ILE A C 1
ATOM 673 O O . ILE A 1 91 ? -8.586 0.306 -5.16 1 91.88 91 ILE A O 1
ATOM 677 N N . SER A 1 92 ? -9 -1.16 -3.512 1 84.44 92 SER A N 1
ATOM 678 C CA . SER A 1 92 ? -10.43 -0.936 -3.365 1 84.44 92 SER A CA 1
ATOM 679 C C . SER A 1 92 ? -10.758 -0.276 -2.029 1 84.44 92 SER A C 1
ATOM 681 O O . SER A 1 92 ? -10.453 -0.83 -0.969 1 84.44 92 SER A O 1
ATOM 683 N N . HIS A 1 93 ? -11.227 0.938 -2.104 1 75.44 93 HIS A N 1
ATOM 684 C CA . HIS A 1 93 ? -11.422 1.692 -0.871 1 75.44 93 HIS A CA 1
ATOM 685 C C . HIS A 1 93 ? -12.852 2.223 -0.776 1 75.44 93 HIS A C 1
ATOM 687 O O . HIS A 1 93 ? -13.586 2.227 -1.769 1 75.44 93 HIS A O 1
ATOM 693 N N . GLN A 1 94 ? -13.234 2.574 0.503 1 76.5 94 GLN A N 1
ATOM 694 C CA . GLN A 1 94 ? -14.477 3.314 0.71 1 76.5 94 GLN A CA 1
ATOM 695 C C . GLN A 1 94 ? -14.359 4.738 0.171 1 76.5 94 GLN A C 1
ATOM 697 O O . GLN A 1 94 ? -13.32 5.379 0.309 1 76.5 94 GLN A O 1
ATOM 702 N N . THR A 1 95 ? -15.406 5.188 -0.336 1 78.62 95 THR A N 1
ATOM 703 C CA . THR A 1 95 ? -15.43 6.535 -0.893 1 78.62 95 THR A CA 1
ATOM 704 C C . THR A 1 95 ? -15.164 7.57 0.193 1 78.62 95 THR A C 1
ATOM 706 O O . THR A 1 95 ? -15.57 7.395 1.343 1 78.62 95 THR A O 1
ATOM 709 N N . ASN A 1 96 ? -14.438 8.625 -0.133 1 85.06 96 ASN A N 1
ATOM 710 C CA . ASN A 1 96 ? -14.172 9.812 0.672 1 85.06 96 ASN A CA 1
ATOM 711 C C . ASN A 1 96 ? -13.094 9.555 1.716 1 85.06 96 ASN A C 1
ATOM 713 O O . ASN A 1 96 ? -12.906 10.352 2.633 1 85.06 96 ASN A O 1
ATOM 717 N N . PHE A 1 97 ? -12.422 8.406 1.512 1 91.06 97 PHE A N 1
ATOM 718 C CA . PHE A 1 97 ? -11.484 8.07 2.578 1 91.06 97 PHE A CA 1
ATOM 719 C C . PHE A 1 97 ? -10.141 7.656 2.006 1 91.06 97 PHE A C 1
ATOM 721 O O . PHE A 1 97 ? -9.484 6.75 2.529 1 91.06 97 PHE A O 1
ATOM 728 N N . GLU A 1 98 ? -9.719 8.219 0.909 1 94.19 98 GLU A N 1
ATOM 729 C CA . GLU A 1 98 ? -8.398 7.949 0.341 1 94.19 98 GLU A CA 1
ATOM 730 C C . GLU A 1 98 ? -7.633 9.242 0.085 1 94.19 98 GLU A C 1
ATOM 732 O O . GLU A 1 98 ? -8.211 10.227 -0.394 1 94.19 98 GLU A O 1
ATOM 737 N N . MET A 1 99 ? -6.371 9.195 0.301 1 97.12 99 MET A N 1
ATOM 738 C CA . MET A 1 99 ? -5.461 10.273 -0.081 1 97.12 99 MET A CA 1
ATOM 739 C C . MET A 1 99 ? -4.113 9.711 -0.524 1 97.12 99 MET A C 1
ATOM 741 O O . MET A 1 99 ? -3.541 8.852 0.151 1 97.12 99 MET A O 1
ATOM 745 N N . PHE A 1 100 ? -3.725 10.172 -1.639 1 96.75 100 PHE A N 1
ATOM 746 C CA . PHE A 1 100 ? -2.408 9.914 -2.211 1 96.75 100 PHE A CA 1
ATOM 747 C C . PHE A 1 100 ? -1.618 11.211 -2.348 1 96.75 100 PHE A C 1
ATOM 749 O O . PHE A 1 100 ? -1.987 12.094 -3.131 1 96.75 100 PHE A O 1
ATOM 756 N N . MET A 1 101 ? -0.52 11.297 -1.597 1 97.75 101 MET A N 1
ATOM 757 C CA . MET A 1 101 ? 0.203 12.562 -1.54 1 97.75 101 MET A CA 1
ATOM 758 C C . MET A 1 101 ? 1.708 12.328 -1.478 1 97.75 101 MET A C 1
ATOM 760 O O . MET A 1 101 ? 2.158 11.195 -1.294 1 97.75 101 MET A O 1
ATOM 764 N N . SER A 1 102 ? 2.41 13.391 -1.625 1 96.81 102 SER A N 1
ATOM 765 C CA . SER A 1 102 ? 3.859 13.422 -1.456 1 96.81 102 SER A CA 1
ATOM 766 C C . SER A 1 102 ? 4.277 14.516 -0.48 1 96.81 102 SER A C 1
ATOM 768 O O . SER A 1 102 ? 3.768 15.641 -0.542 1 96.81 102 SER A O 1
ATOM 770 N N . ILE A 1 103 ? 5.121 14.188 0.431 1 96.94 103 ILE A N 1
ATOM 771 C CA . ILE A 1 103 ? 5.703 15.156 1.352 1 96.94 103 ILE A CA 1
ATOM 772 C C . ILE A 1 103 ? 7.227 15.031 1.328 1 96.94 103 ILE A C 1
ATOM 774 O O . ILE A 1 103 ? 7.781 14.008 1.717 1 96.94 103 ILE A O 1
ATOM 778 N N . ASN A 1 104 ? 7.883 16.094 0.873 1 94.38 104 ASN A N 1
ATOM 779 C CA . ASN A 1 104 ? 9.336 16.094 0.785 1 94.38 104 ASN A CA 1
ATOM 780 C C . ASN A 1 104 ? 9.867 14.898 0.005 1 94.38 104 ASN A C 1
ATOM 782 O O . ASN A 1 104 ? 10.82 14.242 0.431 1 94.38 104 ASN A O 1
ATOM 786 N N . GLY A 1 105 ? 9.141 14.508 -0.925 1 93.06 105 GLY A N 1
ATOM 787 C CA . GLY A 1 105 ? 9.594 13.445 -1.809 1 93.06 105 GLY A CA 1
ATOM 788 C C . GLY A 1 105 ? 9.141 12.062 -1.357 1 93.06 105 GLY A C 1
ATOM 789 O O . GLY A 1 105 ? 9.281 11.086 -2.094 1 93.06 105 GLY A O 1
ATOM 790 N N . GLN A 1 106 ? 8.617 11.977 -0.184 1 95.38 106 GLN A N 1
ATOM 791 C CA . GLN A 1 106 ? 8.039 10.727 0.299 1 95.38 106 GLN A CA 1
ATOM 792 C C . GLN A 1 106 ? 6.578 10.594 -0.134 1 95.38 106 GLN A C 1
ATOM 794 O O . GLN A 1 106 ? 5.766 11.484 0.115 1 95.38 106 GLN A O 1
ATOM 799 N N . THR A 1 107 ? 6.273 9.5 -0.782 1 96.88 107 THR A N 1
ATOM 800 C CA . THR A 1 107 ? 4.902 9.25 -1.216 1 96.88 107 THR A CA 1
ATOM 801 C C . THR A 1 107 ? 4.129 8.477 -0.149 1 96.88 107 THR A C 1
ATOM 803 O O . THR A 1 107 ? 4.648 7.527 0.437 1 96.88 107 THR A O 1
ATOM 806 N N . ILE A 1 108 ? 2.912 8.922 0.1 1 98.25 108 ILE A N 1
ATOM 807 C CA . ILE A 1 108 ? 2.076 8.352 1.152 1 98.25 108 ILE A CA 1
ATOM 808 C C . ILE A 1 108 ? 0.686 8.055 0.602 1 98.25 108 ILE A C 1
ATOM 810 O O . ILE A 1 108 ? 0.067 8.906 -0.041 1 98.25 108 ILE A O 1
ATOM 814 N N . MET A 1 109 ? 0.255 6.844 0.839 1 97.75 109 MET A N 1
ATOM 815 C CA . MET A 1 109 ? -1.132 6.484 0.559 1 97.75 109 MET A CA 1
ATOM 816 C C . MET A 1 109 ? -1.867 6.109 1.841 1 97.75 109 MET A C 1
ATOM 818 O O . MET A 1 109 ? -1.458 5.188 2.549 1 97.75 109 MET A O 1
ATOM 822 N N . LEU A 1 110 ? -2.896 6.84 2.158 1 97.62 110 LEU A N 1
ATOM 823 C CA . LEU A 1 110 ? -3.766 6.59 3.303 1 97.62 110 LEU A CA 1
ATOM 824 C C . LEU A 1 110 ? -5.207 6.371 2.855 1 97.62 110 LEU A C 1
ATOM 826 O O . LEU A 1 110 ? -5.754 7.176 2.098 1 97.62 110 LEU A O 1
ATOM 830 N N . PHE A 1 111 ? -5.734 5.176 3.25 1 94.31 111 PHE A N 1
ATOM 831 C CA . PHE A 1 111 ? -7.098 4.918 2.797 1 94.31 111 PHE A CA 1
ATOM 832 C C . PHE A 1 111 ? -7.816 3.975 3.756 1 94.31 111 PHE A C 1
ATOM 834 O O . PHE A 1 111 ? -7.184 3.33 4.594 1 94.31 111 PHE A O 1
ATOM 841 N N . LYS A 1 112 ? -9.109 4.109 3.605 1 91.81 112 LYS A N 1
ATOM 842 C CA . LYS A 1 112 ? -9.992 3.217 4.352 1 91.81 112 LYS A CA 1
ATOM 843 C C . LYS A 1 112 ? -10.617 2.168 3.436 1 91.81 112 LYS A C 1
ATOM 845 O O . LYS A 1 112 ? -11 2.473 2.305 1 91.81 112 LYS A O 1
ATOM 850 N N . SER A 1 113 ? -10.562 0.932 3.859 1 84.75 113 SER A N 1
ATOM 851 C CA . SER A 1 113 ? -11.281 -0.11 3.135 1 84.75 113 SER A CA 1
ATOM 852 C C . SER A 1 113 ? -12.555 -0.513 3.867 1 84.75 113 SER A C 1
ATOM 854 O O . SER A 1 113 ? -12.766 -0.133 5.02 1 84.75 113 SER A O 1
ATOM 856 N N . GLN A 1 114 ? -13.555 -1.052 3.049 1 67.88 114 GLN A N 1
ATOM 857 C CA . GLN A 1 114 ? -14.875 -1.371 3.578 1 67.88 114 GLN A CA 1
ATOM 858 C C . GLN A 1 114 ? -14.781 -2.314 4.773 1 67.88 114 GLN A C 1
ATOM 860 O O . GLN A 1 114 ? -13.891 -3.166 4.824 1 67.88 114 GLN A O 1
ATOM 865 N N . ASP A 1 115 ? -15.438 -2.049 5.957 1 52.38 115 ASP A N 1
ATOM 866 C CA . ASP A 1 115 ? -15.68 -2.916 7.105 1 52.38 115 ASP A CA 1
ATOM 867 C C . ASP A 1 115 ? -16.266 -4.258 6.668 1 52.38 115 ASP A C 1
ATOM 869 O O . ASP A 1 115 ? -16.984 -4.332 5.68 1 52.38 115 ASP A O 1
ATOM 873 N N . MET B 1 1 ? -25.516 4.449 4.402 1 28.52 1 MET B N 1
ATOM 874 C CA . MET B 1 1 ? -25.188 4.883 3.051 1 28.52 1 MET B CA 1
ATOM 875 C C . MET B 1 1 ? -24.172 3.943 2.412 1 28.52 1 MET B C 1
ATOM 877 O O . MET B 1 1 ? -23.281 3.432 3.092 1 28.52 1 MET B O 1
ATOM 881 N N . ALA B 1 2 ? -24.531 3.402 1.342 1 36.12 2 ALA B N 1
ATOM 882 C CA . ALA B 1 2 ? -23.766 2.314 0.72 1 36.12 2 ALA B CA 1
ATOM 883 C C . ALA B 1 2 ? -22.344 2.75 0.402 1 36.12 2 ALA B C 1
ATOM 885 O O . ALA B 1 2 ? -22.141 3.746 -0.293 1 36.12 2 ALA B O 1
ATOM 886 N N . THR B 1 3 ? -21.484 2.477 1.301 1 43.03 3 THR B N 1
ATOM 887 C CA . THR B 1 3 ? -20.094 2.793 1.042 1 43.03 3 THR B CA 1
ATOM 888 C C . THR B 1 3 ? -19.625 2.168 -0.27 1 43.03 3 THR B C 1
ATOM 890 O O . THR B 1 3 ? -19.766 0.96 -0.474 1 43.03 3 THR B O 1
ATOM 893 N N . THR B 1 4 ? -19.688 2.928 -1.372 1 45.31 4 THR B N 1
ATOM 894 C CA . THR B 1 4 ? -19.25 2.443 -2.676 1 45.31 4 THR B CA 1
ATOM 895 C C . THR B 1 4 ? -17.75 2.16 -2.668 1 45.31 4 THR B C 1
ATOM 897 O O . THR B 1 4 ? -16.969 2.928 -2.1 1 45.31 4 THR B O 1
ATOM 900 N N . GLU B 1 5 ? -17.453 0.962 -2.85 1 53.34 5 GLU B N 1
ATOM 901 C CA . GLU B 1 5 ? -16.062 0.571 -3.021 1 53.34 5 GLU B CA 1
ATOM 902 C C . GLU B 1 5 ? -15.477 1.167 -4.297 1 53.34 5 GLU B C 1
ATOM 904 O O . GLU B 1 5 ? -16.062 1.049 -5.375 1 53.34 5 GLU B O 1
ATOM 909 N N . VAL B 1 6 ? -14.578 2.107 -4.211 1 57.19 6 VAL B N 1
ATOM 910 C CA . VAL B 1 6 ? -13.883 2.705 -5.348 1 57.19 6 VAL B CA 1
ATOM 911 C C . VAL B 1 6 ? -12.539 2.012 -5.559 1 57.19 6 VAL B C 1
ATOM 913 O O . VAL B 1 6 ? -11.859 1.66 -4.594 1 57.19 6 VAL B O 1
ATOM 916 N N . GLU B 1 7 ? -12.375 1.568 -6.785 1 57.22 7 GLU B N 1
ATOM 917 C CA . GLU B 1 7 ? -11.062 1.067 -7.168 1 57.22 7 GLU B CA 1
ATOM 918 C C . GLU B 1 7 ? -10.125 2.209 -7.559 1 57.22 7 GLU B C 1
ATOM 920 O O . GLU B 1 7 ? -10.508 3.098 -8.32 1 57.22 7 GLU B O 1
ATOM 925 N N . ASN B 1 8 ? -8.984 2.475 -6.828 1 57.84 8 ASN B N 1
ATOM 926 C CA . ASN B 1 8 ? -7.988 3.48 -7.188 1 57.84 8 ASN B CA 1
ATOM 927 C C . ASN B 1 8 ? -6.641 2.846 -7.512 1 57.84 8 ASN B C 1
ATOM 929 O O . ASN B 1 8 ? -6.219 1.897 -6.848 1 57.84 8 ASN B O 1
ATOM 933 N N . VAL B 1 9 ? -6.105 3.186 -8.633 1 50.34 9 VAL B N 1
ATOM 934 C CA . VAL B 1 9 ? -4.738 2.854 -9.023 1 50.34 9 VAL B CA 1
ATOM 935 C C . VAL B 1 9 ? -3.846 4.082 -8.875 1 50.34 9 VAL B C 1
ATOM 937 O O . VAL B 1 9 ? -4.145 5.145 -9.43 1 50.34 9 VAL B O 1
ATOM 940 N N . VAL B 1 10 ? -2.869 4.102 -7.977 1 57.53 10 VAL B N 1
ATOM 941 C CA . VAL B 1 10 ? -1.97 5.238 -7.797 1 57.53 10 VAL B CA 1
ATOM 942 C C . VAL B 1 10 ? -0.538 4.816 -8.117 1 57.53 10 VAL B C 1
ATOM 944 O O . VAL B 1 10 ? -0.181 3.646 -7.977 1 57.53 10 VAL B O 1
ATOM 947 N N . GLU B 1 11 ? 0.229 5.715 -8.953 1 50.41 11 GLU B N 1
ATOM 948 C CA . GLU B 1 11 ? 1.646 5.516 -9.242 1 50.41 11 GLU B CA 1
ATOM 949 C C . GLU B 1 11 ? 2.51 6.527 -8.492 1 50.41 11 GLU B C 1
ATOM 951 O O . GLU B 1 11 ? 2.191 7.719 -8.461 1 50.41 11 GLU B O 1
ATOM 956 N N . GLY B 1 12 ? 3.533 6.18 -7.746 1 45.97 12 GLY B N 1
ATOM 957 C CA . GLY B 1 12 ? 4.535 7.047 -7.152 1 45.97 12 GLY B CA 1
ATOM 958 C C . GLY B 1 12 ? 5.484 7.648 -8.172 1 45.97 12 GLY B C 1
ATOM 959 O O . GLY B 1 12 ? 5.512 7.227 -9.328 1 45.97 12 GLY B O 1
ATOM 960 N N . ALA B 1 13 ? 6.211 8.766 -7.867 1 42.28 13 ALA B N 1
ATOM 961 C CA . ALA B 1 13 ? 7.141 9.453 -8.766 1 42.28 13 ALA B CA 1
ATOM 962 C C . ALA B 1 13 ? 8.242 8.516 -9.234 1 42.28 13 ALA B C 1
ATOM 964 O O . ALA B 1 13 ? 8.93 7.891 -8.422 1 42.28 13 ALA B O 1
ATOM 965 N N . THR B 1 14 ? 8.188 8.07 -10.5 1 39.81 14 THR B N 1
ATOM 966 C CA . THR B 1 14 ? 9.117 7.156 -11.148 1 39.81 14 THR B CA 1
ATOM 967 C C . THR B 1 14 ? 10.414 7.867 -11.516 1 39.81 14 THR B C 1
ATOM 969 O O . THR B 1 14 ? 10.453 8.633 -12.484 1 39.81 14 THR B O 1
ATOM 972 N N . GLY B 1 15 ? 11.164 8.477 -10.711 1 33.97 15 GLY B N 1
ATOM 973 C CA . GLY B 1 15 ? 12.352 8.977 -11.391 1 33.97 15 GLY B CA 1
ATOM 974 C C . GLY B 1 15 ? 13.125 7.902 -12.125 1 33.97 15 GLY B C 1
ATOM 975 O O . GLY B 1 15 ? 13.609 8.133 -13.234 1 33.97 15 GLY B O 1
ATOM 976 N N . GLU B 1 16 ? 13.906 7.121 -11.398 1 34 16 GLU B N 1
ATOM 977 C CA . GLU B 1 16 ? 15.086 6.477 -11.969 1 34 16 GLU B CA 1
ATOM 978 C C . GLU B 1 16 ? 14.703 5.348 -12.914 1 34 16 GLU B C 1
ATOM 980 O O . GLU B 1 16 ? 13.711 4.645 -12.68 1 34 16 GLU B O 1
ATOM 985 N N . LYS B 1 17 ? 15.359 5.348 -14.07 1 35.16 17 LYS B N 1
ATOM 986 C CA . LYS B 1 17 ? 15.32 4.414 -15.195 1 35.16 17 LYS B CA 1
ATOM 987 C C . LYS B 1 17 ? 15.414 2.969 -14.711 1 35.16 17 LYS B C 1
ATOM 989 O O . LYS B 1 17 ? 16.391 2.592 -14.062 1 35.16 17 LYS B O 1
ATOM 994 N N . SER B 1 18 ? 14.305 2.428 -14.383 1 35.75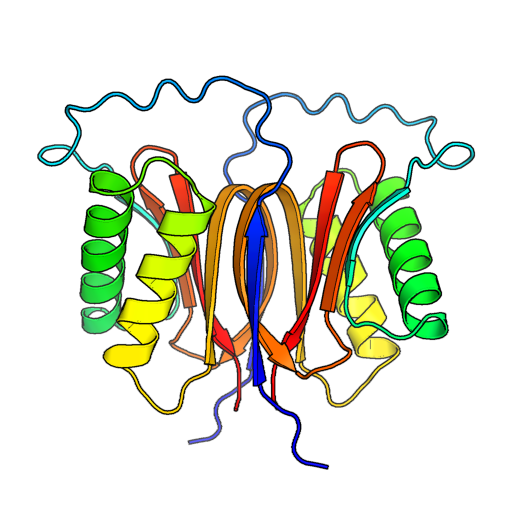 18 SER B N 1
ATOM 995 C CA . SER B 1 18 ? 14.266 0.988 -14.148 1 35.75 18 SER B CA 1
ATOM 996 C C . SER B 1 18 ? 14.711 0.217 -15.383 1 35.75 18 SER B C 1
ATOM 998 O O . SER B 1 18 ? 14.133 0.367 -16.469 1 35.75 18 SER B O 1
ATOM 1000 N N . GLU B 1 19 ? 15.945 -0.044 -15.5 1 30.7 19 GLU B N 1
ATOM 1001 C CA . GLU B 1 19 ? 16.422 -0.959 -16.531 1 30.7 19 GLU B CA 1
ATOM 1002 C C . GLU B 1 19 ? 15.633 -2.26 -16.531 1 30.7 19 GLU B C 1
ATOM 1004 O O . GLU B 1 19 ? 15.641 -2.998 -15.539 1 30.7 19 GLU B O 1
ATOM 1009 N N . SER B 1 20 ? 14.406 -2.293 -16.969 1 35.53 20 SER B N 1
ATOM 1010 C CA . SER B 1 20 ? 13.461 -3.389 -17.125 1 35.53 20 SER B CA 1
ATOM 1011 C C . SER B 1 20 ? 14 -4.465 -18.062 1 35.53 20 SER B C 1
ATOM 1013 O O . SER B 1 20 ? 14.078 -4.258 -19.281 1 35.53 20 SER B O 1
ATOM 1015 N N . SER B 1 21 ? 15.117 -5.203 -17.672 1 35.81 21 SER B N 1
ATOM 1016 C CA . SER B 1 21 ? 15.68 -6.23 -18.547 1 35.81 21 SER B CA 1
ATOM 1017 C C . SER B 1 21 ? 14.641 -7.309 -18.859 1 35.81 21 SER B C 1
ATOM 1019 O O . SER B 1 21 ? 13.844 -7.68 -18 1 35.81 21 SER B O 1
ATOM 1021 N N . ALA B 1 22 ? 14.18 -7.598 -20.109 1 33.59 22 ALA B N 1
ATOM 1022 C CA . ALA B 1 22 ? 13.352 -8.477 -20.938 1 33.59 22 ALA B CA 1
ATOM 1023 C C . ALA B 1 22 ? 13.492 -9.93 -20.484 1 33.59 22 ALA B C 1
ATOM 1025 O O . ALA B 1 22 ? 12.664 -10.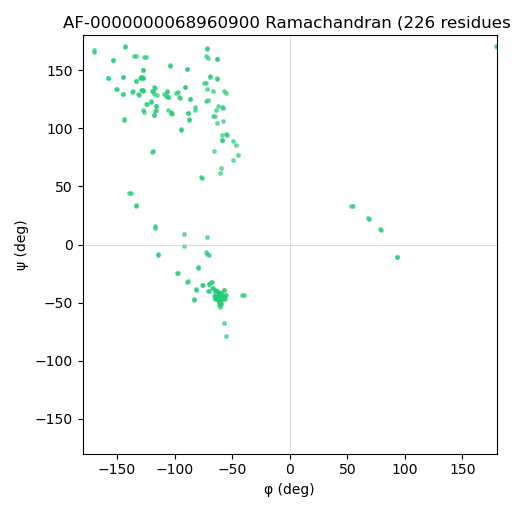781 -20.844 1 33.59 22 ALA B O 1
ATOM 1026 N N . LYS B 1 23 ? 14.664 -10.492 -20.172 1 37.5 23 LYS B N 1
ATOM 1027 C CA . LYS B 1 23 ? 14.953 -11.906 -20.359 1 37.5 23 LYS B CA 1
ATOM 1028 C C . LYS B 1 23 ? 14.219 -12.758 -19.328 1 37.5 23 LYS B C 1
ATOM 1030 O O . LYS B 1 23 ? 14.633 -13.883 -19.031 1 37.5 23 LYS B O 1
ATOM 1035 N N . ALA B 1 24 ? 13.422 -12.344 -18.172 1 43.03 24 ALA B N 1
ATOM 1036 C CA . ALA B 1 24 ? 13.391 -12.938 -16.828 1 43.03 24 ALA B CA 1
ATOM 1037 C C . ALA B 1 24 ? 12.305 -14 -16.734 1 43.03 24 ALA B C 1
ATOM 1039 O O . ALA B 1 24 ? 11.742 -14.219 -15.656 1 43.03 24 ALA B O 1
ATOM 1040 N N . ALA B 1 25 ? 11.625 -14.484 -17.594 1 47.44 25 ALA B N 1
ATOM 1041 C CA . ALA B 1 25 ? 10.578 -15.438 -17.219 1 47.44 25 ALA B CA 1
ATOM 1042 C C . ALA B 1 25 ? 11.18 -16.656 -16.516 1 47.44 25 ALA B C 1
ATOM 1044 O O . ALA B 1 25 ? 10.625 -17.141 -15.523 1 47.44 25 ALA B O 1
ATOM 1045 N N . ALA B 1 26 ? 12.172 -17.406 -17.047 1 52.75 26 ALA B N 1
ATOM 1046 C CA . ALA B 1 26 ? 12.758 -18.703 -16.719 1 52.75 26 ALA B CA 1
ATOM 1047 C C . ALA B 1 26 ? 13.555 -18.625 -15.422 1 52.75 26 ALA B C 1
ATOM 1049 O O . ALA B 1 26 ? 13.75 -19.641 -14.75 1 52.75 26 ALA B O 1
ATOM 1050 N N . ASN B 1 27 ? 13.789 -17.359 -14.828 1 74.31 27 ASN B N 1
ATOM 1051 C CA . ASN B 1 27 ? 14.703 -17.219 -13.703 1 74.31 27 ASN B CA 1
ATOM 1052 C C . ASN B 1 27 ? 14.148 -16.281 -12.633 1 74.31 27 ASN B C 1
ATOM 1054 O O . ASN B 1 27 ? 14.898 -15.531 -12.016 1 74.31 27 ASN B O 1
ATOM 1058 N N . ALA B 1 28 ? 12.703 -16.516 -12.32 1 88.44 28 ALA B N 1
ATOM 1059 C CA . ALA B 1 28 ? 12.211 -15.602 -11.289 1 88.44 28 ALA B CA 1
ATOM 1060 C C . ALA B 1 28 ? 12.758 -15.969 -9.914 1 88.44 28 ALA B C 1
ATOM 1062 O O . ALA B 1 28 ? 12.672 -17.125 -9.5 1 88.44 28 ALA B O 1
ATOM 1063 N N . GLN B 1 29 ? 13.406 -15.031 -9.273 1 95.38 29 GLN B N 1
ATOM 1064 C CA . GLN B 1 29 ? 13.781 -15.172 -7.871 1 95.38 29 GLN B CA 1
ATOM 1065 C C . GLN B 1 29 ? 12.664 -14.688 -6.953 1 95.38 29 GLN B C 1
ATOM 1067 O O . GLN B 1 29 ? 12.391 -13.484 -6.871 1 95.38 29 GLN B O 1
ATOM 1072 N N . VAL B 1 30 ? 12.039 -15.695 -6.316 1 96.81 30 VAL B N 1
ATOM 1073 C CA . VAL B 1 30 ? 10.906 -15.383 -5.453 1 96.81 30 VAL B CA 1
ATOM 1074 C C . VAL B 1 30 ? 11.32 -15.508 -3.99 1 96.81 30 VAL B C 1
ATOM 1076 O O . VAL B 1 30 ? 11.914 -16.516 -3.594 1 96.81 30 VAL B O 1
ATOM 1079 N N . THR B 1 31 ? 11.078 -14.492 -3.248 1 97 31 THR B N 1
ATOM 1080 C CA . THR B 1 31 ? 11.266 -14.531 -1.802 1 97 31 THR B CA 1
ATOM 1081 C C . THR B 1 31 ? 9.977 -14.133 -1.084 1 97 31 THR B C 1
ATOM 1083 O O . THR B 1 31 ? 9.469 -13.031 -1.274 1 97 31 THR B O 1
ATOM 1086 N N . ILE B 1 32 ? 9.5 -15.039 -0.288 1 96.56 32 ILE B N 1
ATOM 1087 C CA . ILE B 1 32 ? 8.352 -14.711 0.545 1 96.56 32 ILE B CA 1
ATOM 1088 C C . ILE B 1 32 ? 8.828 -14.109 1.867 1 96.56 32 ILE B C 1
ATOM 1090 O O . ILE B 1 32 ? 9.438 -14.805 2.682 1 96.56 32 ILE B O 1
ATOM 1094 N N . ARG B 1 33 ? 8.516 -12.891 2.008 1 94.62 33 ARG B N 1
ATOM 1095 C CA . ARG B 1 33 ? 8.961 -12.195 3.207 1 94.62 33 ARG B CA 1
ATOM 1096 C C . ARG B 1 33 ? 8.023 -12.445 4.379 1 94.62 33 ARG B C 1
ATOM 1098 O O . ARG B 1 33 ? 8.469 -12.656 5.508 1 94.62 33 ARG B O 1
ATOM 1105 N N . GLN B 1 34 ? 6.777 -12.336 4.203 1 93.12 34 GLN B N 1
ATOM 1106 C CA . GLN B 1 34 ? 5.723 -12.578 5.184 1 93.12 34 GLN B CA 1
ATOM 1107 C C . GLN B 1 34 ? 4.434 -13.031 4.504 1 93.12 34 GLN B C 1
ATOM 1109 O O . GLN B 1 34 ? 4.074 -12.523 3.439 1 93.12 34 GLN B O 1
ATOM 1114 N N . THR B 1 35 ? 3.826 -14.109 5.098 1 96.31 35 THR B N 1
ATOM 1115 C CA . THR B 1 35 ? 2.529 -14.5 4.555 1 96.31 35 THR B CA 1
ATOM 1116 C C . THR B 1 35 ? 1.729 -15.289 5.586 1 96.31 35 THR B C 1
ATOM 1118 O O . THR B 1 35 ? 2.305 -16.016 6.402 1 96.31 35 THR B O 1
ATOM 1121 N N . ASP B 1 36 ? 0.439 -15.07 5.598 1 93.31 36 ASP 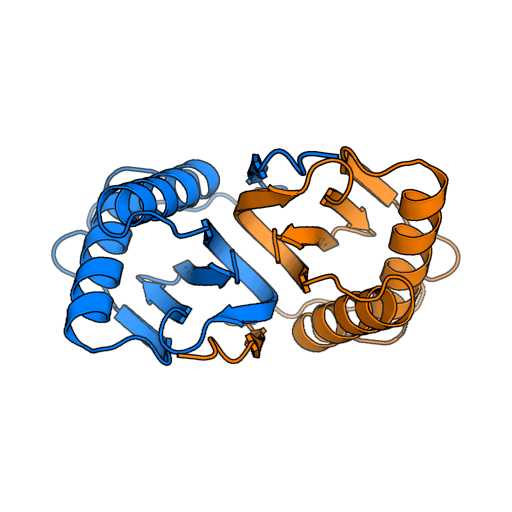B N 1
ATOM 1122 C CA . ASP B 1 36 ? -0.463 -15.992 6.281 1 93.31 36 ASP B CA 1
ATOM 1123 C C . ASP B 1 36 ? -1.431 -16.641 5.297 1 93.31 36 ASP B C 1
ATOM 1125 O O . ASP B 1 36 ? -2.432 -17.234 5.707 1 93.31 36 ASP B O 1
ATOM 1129 N N . MET B 1 37 ? -1.062 -16.516 3.986 1 94.31 37 MET B N 1
ATOM 1130 C CA . MET B 1 37 ? -1.854 -17.141 2.932 1 94.31 37 MET B CA 1
ATOM 1131 C C . MET B 1 37 ? -1.639 -18.656 2.91 1 94.31 37 MET B C 1
ATOM 1133 O O . MET B 1 37 ? -0.516 -19.125 3.09 1 94.31 37 MET B O 1
ATOM 1137 N N . PRO B 1 38 ? -2.707 -19.406 2.707 1 95.94 38 PRO B N 1
ATOM 1138 C CA . PRO B 1 38 ? -2.504 -20.859 2.557 1 95.94 38 PRO B CA 1
ATOM 1139 C C . PRO B 1 38 ? -1.666 -21.203 1.33 1 95.94 38 PRO B C 1
ATOM 1141 O O . PRO B 1 38 ? -1.628 -20.438 0.363 1 95.94 38 PRO B O 1
ATOM 1144 N N . PRO B 1 39 ? -1.065 -22.375 1.297 1 96.12 39 PRO B N 1
ATOM 1145 C CA . PRO B 1 39 ? -0.087 -22.734 0.269 1 96.12 39 PRO B CA 1
ATOM 1146 C C . PRO B 1 39 ? -0.665 -22.672 -1.144 1 96.12 39 PRO B C 1
ATOM 1148 O O . PRO B 1 39 ? -0.003 -22.188 -2.064 1 96.12 39 PRO B O 1
ATOM 1151 N N . ASP B 1 40 ? -1.866 -23.188 -1.282 1 96.69 40 ASP B N 1
ATOM 1152 C CA . ASP B 1 40 ? -2.459 -23.172 -2.617 1 96.69 40 ASP B CA 1
ATOM 1153 C C . ASP B 1 40 ? -2.664 -21.75 -3.109 1 96.69 40 ASP B C 1
ATOM 1155 O O . ASP B 1 40 ? -2.428 -21.453 -4.281 1 96.69 40 ASP B O 1
ATOM 1159 N N . MET B 1 41 ? -3.082 -20.875 -2.264 1 96.62 41 MET B N 1
ATOM 1160 C CA . MET B 1 41 ? -3.293 -19.469 -2.617 1 96.62 41 MET B CA 1
ATOM 1161 C C . MET B 1 41 ? -1.964 -18.766 -2.857 1 96.62 41 MET B C 1
ATOM 1163 O O . MET B 1 41 ? -1.863 -17.906 -3.73 1 96.62 41 MET B O 1
ATOM 1167 N N . GLN B 1 42 ? -0.944 -19.141 -2.146 1 97.19 42 GLN B N 1
ATOM 1168 C CA . GLN B 1 42 ? 0.39 -18.594 -2.375 1 97.19 42 GLN B CA 1
ATOM 1169 C C . GLN B 1 42 ? 0.87 -18.891 -3.793 1 97.19 42 GLN B C 1
ATOM 1171 O O . GLN B 1 42 ? 1.423 -18.016 -4.461 1 97.19 42 GLN B O 1
ATOM 1176 N N . LYS B 1 43 ? 0.618 -20.109 -4.184 1 97.56 43 LYS B N 1
ATOM 1177 C CA . LYS B 1 43 ? 1.018 -20.5 -5.531 1 97.56 43 LYS B CA 1
ATOM 1178 C C . LYS B 1 43 ? 0.316 -19.656 -6.586 1 97.56 43 LYS B C 1
ATOM 1180 O O . LYS B 1 43 ? 0.937 -19.219 -7.562 1 97.56 43 LYS B O 1
ATOM 1185 N N . ASP B 1 44 ? -0.937 -19.453 -6.34 1 97.69 44 ASP B N 1
ATOM 1186 C CA . ASP B 1 44 ? -1.695 -18.609 -7.25 1 97.69 44 ASP B CA 1
ATOM 1187 C C . ASP B 1 44 ? -1.126 -17.188 -7.277 1 97.69 44 ASP B C 1
ATOM 1189 O O . ASP B 1 44 ? -0.963 -16.594 -8.344 1 97.69 44 ASP B O 1
ATOM 1193 N N . ALA B 1 45 ? -0.841 -16.641 -6.121 1 98.31 45 ALA B N 1
ATOM 1194 C CA . ALA B 1 45 ? -0.322 -15.289 -6.004 1 98.31 45 ALA B CA 1
ATOM 1195 C C . ALA B 1 45 ? 1.009 -15.141 -6.738 1 98.31 45 ALA B C 1
ATOM 1197 O O . ALA B 1 45 ? 1.224 -14.172 -7.461 1 98.31 45 ALA B O 1
ATOM 1198 N N . ILE B 1 46 ? 1.832 -16.109 -6.562 1 98.38 46 ILE B N 1
ATOM 1199 C CA . ILE B 1 46 ? 3.146 -16.094 -7.195 1 98.38 46 ILE B CA 1
ATOM 1200 C C . ILE B 1 46 ? 2.994 -16.156 -8.711 1 98.38 46 ILE B C 1
ATOM 1202 O O . ILE B 1 46 ? 3.617 -15.391 -9.438 1 98.38 46 ILE B O 1
ATOM 1206 N N . ALA B 1 47 ? 2.176 -17.047 -9.109 1 98.12 47 ALA B N 1
ATOM 1207 C CA . ALA B 1 47 ? 1.985 -17.219 -10.547 1 98.12 47 ALA B CA 1
ATOM 1208 C C . ALA B 1 47 ? 1.45 -15.945 -11.188 1 98.12 47 ALA B C 1
ATOM 1210 O O . ALA B 1 47 ? 1.942 -15.516 -12.234 1 98.12 47 ALA B O 1
ATOM 1211 N N . VAL B 1 48 ? 0.454 -15.352 -10.609 1 98.19 48 VAL B N 1
ATOM 1212 C CA . VAL B 1 48 ? -0.152 -14.141 -11.156 1 98.19 48 VAL B CA 1
ATOM 1213 C C . VAL B 1 48 ? 0.858 -12.992 -11.117 1 98.19 48 VAL B C 1
ATOM 1215 O O . VAL B 1 48 ? 0.918 -12.18 -12.047 1 98.19 48 VAL B O 1
ATOM 1218 N N . ALA B 1 49 ? 1.634 -12.914 -10.07 1 98.38 49 ALA B N 1
ATOM 1219 C CA . ALA B 1 49 ? 2.633 -11.859 -9.938 1 98.38 49 ALA B CA 1
ATOM 1220 C C . ALA B 1 49 ? 3.723 -11.992 -11 1 98.38 49 ALA B C 1
ATOM 1222 O O . ALA B 1 49 ? 4.125 -11.008 -11.617 1 98.38 49 ALA B O 1
ATOM 1223 N N . ILE B 1 50 ? 4.156 -13.234 -11.172 1 98 50 ILE B N 1
ATOM 1224 C CA . ILE B 1 50 ? 5.18 -13.469 -12.18 1 98 50 ILE B CA 1
ATOM 1225 C C . ILE B 1 50 ? 4.652 -13.07 -13.555 1 98 50 ILE B C 1
ATOM 1227 O O . ILE B 1 50 ? 5.348 -12.406 -14.328 1 98 50 ILE B O 1
ATOM 1231 N N . ASP B 1 51 ? 3.459 -13.469 -13.82 1 97.69 51 ASP B N 1
ATOM 1232 C CA . ASP B 1 51 ? 2.846 -13.086 -15.086 1 97.69 51 ASP B CA 1
ATOM 1233 C C . ASP B 1 51 ? 2.771 -11.57 -15.227 1 97.69 51 ASP B C 1
ATOM 1235 O O . ASP B 1 51 ? 3.1 -11.023 -16.281 1 97.69 51 ASP B O 1
ATOM 1239 N N . ALA B 1 52 ? 2.316 -10.859 -14.211 1 97.75 52 ALA B N 1
ATOM 1240 C CA . ALA B 1 52 ? 2.203 -9.398 -14.234 1 97.75 52 ALA B CA 1
ATOM 1241 C C . ALA B 1 52 ? 3.561 -8.75 -14.484 1 97.75 52 ALA B C 1
ATOM 1243 O O . ALA B 1 52 ? 3.668 -7.809 -15.281 1 97.75 52 ALA B O 1
ATOM 1244 N N . LEU B 1 53 ? 4.59 -9.234 -13.828 1 96.62 53 LEU B N 1
ATOM 1245 C CA . LEU B 1 53 ? 5.926 -8.664 -13.961 1 96.62 53 LEU B CA 1
ATOM 1246 C C . LEU B 1 53 ? 6.488 -8.914 -15.352 1 96.62 53 LEU B C 1
ATOM 1248 O O . LEU B 1 53 ? 7.23 -8.086 -15.883 1 96.62 53 LEU B O 1
ATOM 1252 N N . ASN B 1 54 ? 6.109 -10.031 -15.914 1 95.75 54 ASN B N 1
ATOM 1253 C CA . ASN B 1 54 ? 6.621 -10.391 -17.234 1 95.75 54 ASN B CA 1
ATOM 1254 C C . ASN B 1 54 ? 5.883 -9.648 -18.344 1 95.75 54 ASN B C 1
ATOM 1256 O O . ASN B 1 54 ? 6.398 -9.508 -19.453 1 95.75 54 ASN B O 1
ATOM 1260 N N . THR B 1 55 ? 4.723 -9.148 -18.047 1 96.81 55 THR B N 1
ATOM 1261 C CA . THR B 1 55 ? 3.887 -8.617 -19.109 1 96.81 55 THR B CA 1
ATOM 1262 C C . THR B 1 55 ? 3.693 -7.113 -18.953 1 96.81 55 THR B C 1
ATOM 1264 O O . THR B 1 55 ? 3.082 -6.465 -19.812 1 96.81 55 THR B O 1
ATOM 1267 N N . SER B 1 56 ? 4.113 -6.539 -17.859 1 95.5 56 SER B N 1
ATOM 1268 C CA . SER B 1 56 ? 3.994 -5.105 -17.625 1 95.5 56 SER B CA 1
ATOM 1269 C C . SER B 1 56 ? 5.328 -4.504 -17.188 1 95.5 56 SER B C 1
ATOM 1271 O O . SER B 1 56 ? 6.062 -5.113 -16.406 1 95.5 56 SER B O 1
ATOM 1273 N N . ALA B 1 57 ? 5.582 -3.326 -17.641 1 93.38 57 ALA B N 1
ATOM 1274 C CA . ALA B 1 57 ? 6.789 -2.611 -17.234 1 93.38 57 ALA B CA 1
ATOM 1275 C C . ALA B 1 57 ? 6.496 -1.638 -16.094 1 93.38 57 ALA B C 1
ATOM 1277 O O . ALA B 1 57 ? 7.391 -1.283 -15.328 1 93.38 57 ALA B O 1
ATOM 1278 N N . ILE B 1 58 ? 5.25 -1.252 -16.031 1 95.25 58 ILE B N 1
ATOM 1279 C CA . ILE B 1 58 ? 4.855 -0.204 -15.102 1 95.25 58 ILE B CA 1
ATOM 1280 C C . ILE B 1 58 ? 4.262 -0.831 -13.844 1 95.25 58 ILE B C 1
ATOM 1282 O O . ILE B 1 58 ? 3.41 -1.72 -13.922 1 95.25 58 ILE B O 1
ATOM 1286 N N . GLU B 1 59 ? 4.773 -0.351 -12.75 1 95.38 59 GLU B N 1
ATOM 1287 C CA . GLU B 1 59 ? 4.332 -0.896 -11.469 1 95.38 59 GLU B CA 1
ATOM 1288 C C . GLU B 1 59 ? 2.82 -0.767 -11.305 1 95.38 59 GLU B C 1
ATOM 1290 O O . GLU B 1 59 ? 2.166 -1.675 -10.789 1 95.38 59 GLU B O 1
ATOM 1295 N N . LYS B 1 60 ? 2.27 0.316 -11.734 1 95.88 60 LYS B N 1
ATOM 1296 C CA . LYS B 1 60 ? 0.826 0.524 -11.656 1 95.88 60 LYS B CA 1
ATOM 1297 C C . LYS B 1 60 ? 0.07 -0.585 -12.383 1 95.88 60 LYS B C 1
ATOM 1299 O O . LYS B 1 60 ? -0.915 -1.114 -11.859 1 95.88 60 LYS B O 1
ATOM 1304 N N . ASP B 1 61 ? 0.465 -0.917 -13.516 1 97 61 ASP B N 1
ATOM 1305 C CA . ASP B 1 61 ? -0.171 -1.966 -14.305 1 97 61 ASP B CA 1
ATOM 1306 C C . ASP B 1 61 ? 0.021 -3.336 -13.664 1 97 61 ASP B C 1
ATOM 1308 O O . ASP B 1 61 ? -0.888 -4.168 -13.68 1 97 61 ASP B O 1
ATOM 1312 N N . MET B 1 62 ? 1.197 -3.537 -13.102 1 97.81 62 MET B N 1
ATOM 1313 C CA . MET B 1 62 ? 1.439 -4.785 -12.383 1 97.81 62 MET B CA 1
ATOM 1314 C C . MET B 1 62 ? 0.447 -4.953 -11.234 1 97.81 62 MET B C 1
ATOM 1316 O O . MET B 1 62 ? -0.212 -5.988 -11.125 1 97.81 62 MET B O 1
ATOM 1320 N N . ALA B 1 63 ? 0.381 -3.918 -10.477 1 98.06 63 ALA B N 1
ATOM 1321 C CA . ALA B 1 63 ? -0.51 -3.949 -9.32 1 98.06 63 ALA B CA 1
ATOM 1322 C C . ALA B 1 63 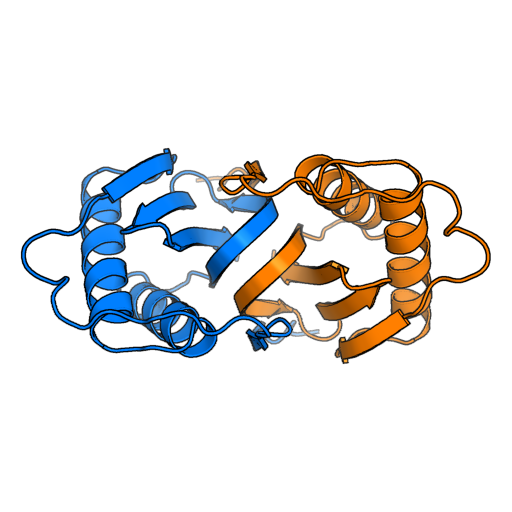? -1.956 -4.18 -9.75 1 98.06 63 ALA B C 1
ATOM 1324 O O . ALA B 1 63 ? -2.672 -4.977 -9.133 1 98.06 63 ALA B O 1
ATOM 1325 N N . THR B 1 64 ? -2.361 -3.531 -10.789 1 97.31 64 THR B N 1
ATOM 1326 C CA . THR B 1 64 ? -3.73 -3.637 -11.281 1 97.31 64 THR B CA 1
ATOM 1327 C C . THR B 1 64 ? -4.023 -5.055 -11.766 1 97.31 64 THR B C 1
ATOM 1329 O O . THR B 1 64 ? -5.055 -5.633 -11.422 1 97.31 64 THR B O 1
ATOM 1332 N N . LYS B 1 65 ? -3.131 -5.566 -12.469 1 97.5 65 LYS B N 1
ATOM 1333 C CA . LYS B 1 65 ? -3.312 -6.914 -13 1 97.5 65 LYS B CA 1
ATOM 1334 C C . LYS B 1 65 ? -3.408 -7.941 -11.875 1 97.5 65 LYS B C 1
ATOM 1336 O O . LYS B 1 65 ? -4.27 -8.82 -11.906 1 97.5 65 LYS B O 1
ATOM 1341 N N . ILE B 1 66 ? -2.51 -7.863 -10.922 1 98.19 66 ILE B N 1
ATOM 1342 C CA . ILE B 1 66 ? -2.498 -8.805 -9.812 1 98.19 66 ILE B CA 1
ATOM 1343 C C . ILE B 1 66 ? -3.807 -8.695 -9.031 1 98.19 66 ILE B C 1
ATOM 1345 O O . ILE B 1 66 ? -4.453 -9.711 -8.75 1 98.19 66 ILE B O 1
ATOM 1349 N N . LYS B 1 67 ? -4.145 -7.5 -8.719 1 96.19 67 LYS B N 1
ATOM 1350 C CA . LYS B 1 67 ? -5.371 -7.281 -7.961 1 96.19 67 LYS B CA 1
ATOM 1351 C C . LYS B 1 67 ? -6.586 -7.812 -8.711 1 96.19 67 LYS B C 1
ATOM 1353 O O . LYS B 1 67 ? -7.426 -8.508 -8.133 1 96.19 67 LYS B O 1
ATOM 1358 N N . GLN B 1 68 ? -6.707 -7.527 -9.984 1 95.94 68 GLN B N 1
ATOM 1359 C CA . GLN B 1 68 ? -7.852 -7.941 -10.789 1 95.94 68 GLN B CA 1
ATOM 1360 C C . GLN B 1 68 ? -7.918 -9.461 -10.906 1 95.94 68 GLN B C 1
ATOM 1362 O O . GLN B 1 68 ? -9 -10.047 -10.875 1 95.94 68 GLN B O 1
ATOM 1367 N N . ALA B 1 69 ? -6.785 -10.07 -11.07 1 96.88 69 ALA B N 1
ATOM 1368 C CA . ALA B 1 69 ? -6.75 -11.531 -11.141 1 96.88 69 ALA B CA 1
ATOM 1369 C C . ALA B 1 69 ? -7.289 -12.156 -9.859 1 96.88 69 ALA B C 1
ATOM 1371 O O . ALA B 1 69 ? -8.031 -13.141 -9.906 1 96.88 69 ALA B O 1
ATOM 1372 N N . PHE B 1 70 ? -6.922 -11.602 -8.742 1 96.31 70 PHE B N 1
ATOM 1373 C CA . PHE B 1 70 ? -7.375 -12.172 -7.477 1 96.31 70 PHE B CA 1
ATOM 1374 C C . PHE B 1 70 ? -8.828 -11.812 -7.215 1 96.31 70 PHE B C 1
ATOM 1376 O O . PHE B 1 70 ? -9.578 -12.602 -6.633 1 96.31 70 PHE B O 1
ATOM 1383 N N . ASP B 1 71 ? -9.203 -10.633 -7.629 1 93.38 71 ASP B N 1
ATOM 1384 C CA . ASP B 1 71 ? -10.625 -10.32 -7.57 1 93.38 71 ASP B CA 1
ATOM 1385 C C . ASP B 1 71 ? -11.453 -11.359 -8.32 1 93.38 71 ASP B C 1
ATOM 1387 O O . ASP B 1 71 ? -12.531 -11.75 -7.859 1 93.38 71 ASP B O 1
ATOM 1391 N N . ALA B 1 72 ? -10.992 -11.711 -9.43 1 94.88 72 ALA B N 1
ATOM 1392 C CA . ALA B 1 72 ? -11.719 -12.648 -10.281 1 94.88 72 ALA B CA 1
ATOM 1393 C C . ALA B 1 72 ? -11.688 -14.055 -9.688 1 94.88 72 ALA B C 1
ATOM 1395 O O . ALA B 1 72 ? -12.703 -14.758 -9.68 1 94.88 72 ALA B O 1
ATOM 1396 N N . LYS B 1 73 ? -10.633 -14.461 -9.164 1 95.12 73 LYS B N 1
ATOM 1397 C CA . LYS B 1 73 ? -10.453 -15.828 -8.703 1 95.12 73 LYS B CA 1
ATOM 1398 C C . LYS B 1 73 ? -11.07 -16.031 -7.32 1 95.12 73 LYS B C 1
ATOM 1400 O O . LYS B 1 73 ? -11.578 -17.109 -7.012 1 95.12 73 LYS B O 1
ATOM 1405 N N . TYR B 1 74 ? -10.938 -15.039 -6.508 1 91.12 74 TYR B N 1
ATOM 1406 C CA . TYR B 1 74 ? -11.453 -15.086 -5.145 1 91.12 74 TYR B CA 1
ATOM 1407 C C . TYR B 1 74 ? -12.477 -13.984 -4.906 1 91.12 74 TYR B C 1
ATOM 1409 O O . TYR B 1 74 ? -12.203 -13.023 -4.188 1 91.12 74 TYR B O 1
ATOM 1417 N N . PRO B 1 75 ? -13.664 -14.227 -5.355 1 81.12 75 PRO B N 1
ATOM 1418 C CA . PRO B 1 75 ? -14.688 -13.172 -5.309 1 81.12 75 PRO B CA 1
ATOM 1419 C C . PRO B 1 75 ? -15.18 -12.891 -3.891 1 81.12 75 PRO B C 1
ATOM 1421 O O . PRO B 1 75 ? -14.914 -13.672 -2.975 1 81.12 75 PRO B O 1
ATOM 1424 N N . LYS B 1 76 ? -15.977 -11.734 -3.666 1 71.12 76 LYS B N 1
ATOM 1425 C CA . LYS B 1 76 ? -16.562 -11.281 -2.41 1 71.12 76 LYS B CA 1
ATOM 1426 C C . LYS B 1 76 ? -15.492 -10.805 -1.438 1 71.12 76 LYS B C 1
ATOM 1428 O O . LYS B 1 76 ? -15.617 -10.992 -0.226 1 71.12 76 LYS B O 1
ATOM 1433 N N . SER B 1 77 ? -14.383 -10.477 -2.092 1 66.12 77 SER B N 1
ATOM 1434 C CA . SER B 1 77 ? -13.273 -9.961 -1.304 1 66.12 77 SER B CA 1
ATOM 1435 C C . SER B 1 77 ? -12.758 -8.648 -1.87 1 66.12 77 SER B C 1
ATOM 1437 O O . SER B 1 77 ? -12.93 -8.359 -3.057 1 66.12 77 SER B O 1
ATOM 1439 N N . THR B 1 78 ? -12.375 -7.828 -0.942 1 84.62 78 THR B N 1
ATOM 1440 C CA . THR B 1 78 ? -11.711 -6.602 -1.371 1 84.62 78 THR B CA 1
ATOM 1441 C C . THR B 1 78 ? -10.195 -6.773 -1.359 1 84.62 78 THR B C 1
ATOM 1443 O O . THR B 1 78 ? -9.57 -6.742 -0.297 1 84.62 78 THR B O 1
ATOM 1446 N N . TRP B 1 79 ? -9.641 -7.039 -2.58 1 93.19 79 TRP B N 1
ATOM 1447 C CA . TRP B 1 79 ? -8.195 -7.219 -2.664 1 93.19 79 TRP B CA 1
ATOM 1448 C C . TRP B 1 79 ? -7.492 -5.887 -2.91 1 93.19 79 TRP B C 1
ATOM 1450 O O . TRP B 1 79 ? -8.055 -4.992 -3.545 1 93.19 79 TRP B O 1
ATOM 1460 N N . HIS B 1 80 ? -6.285 -5.762 -2.449 1 94.25 80 HIS B N 1
ATOM 1461 C CA . HIS B 1 80 ? -5.367 -4.645 -2.623 1 94.25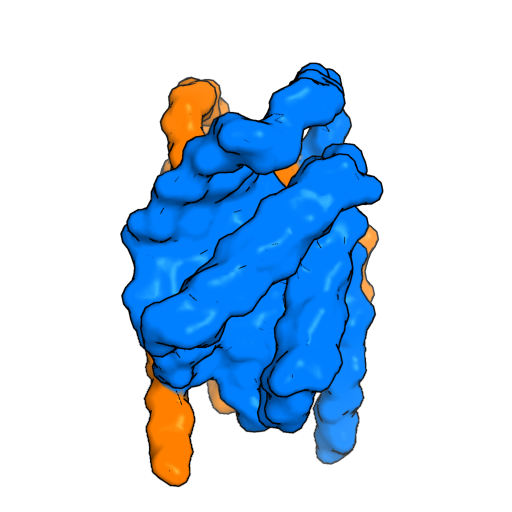 80 HIS B CA 1
ATOM 1462 C C . HIS B 1 80 ? -3.973 -5.129 -3.014 1 94.25 80 HIS B C 1
ATOM 1464 O O . HIS B 1 80 ? -3.506 -6.152 -2.516 1 94.25 80 HIS B O 1
ATOM 1470 N N . CYS B 1 81 ? -3.375 -4.422 -3.883 1 97 81 CYS B N 1
ATOM 1471 C CA . CYS B 1 81 ? -2.02 -4.793 -4.273 1 97 81 CYS B CA 1
ATOM 1472 C C . CYS B 1 81 ? -1.119 -3.566 -4.355 1 97 81 CYS B C 1
ATOM 1474 O O . CYS B 1 81 ? -1.504 -2.547 -4.926 1 97 81 CYS B O 1
ATOM 1476 N N . VAL B 1 82 ? 0.017 -3.65 -3.766 1 98 82 VAL B N 1
ATOM 1477 C CA . VAL B 1 82 ? 1.068 -2.643 -3.848 1 98 82 VAL B CA 1
ATOM 1478 C C . VAL B 1 82 ? 2.326 -3.256 -4.461 1 98 82 VAL B C 1
ATOM 1480 O O . VAL B 1 82 ? 2.742 -4.348 -4.07 1 98 82 VAL B O 1
ATOM 1483 N N . VAL B 1 83 ? 2.885 -2.588 -5.414 1 98.12 83 VAL B N 1
ATOM 1484 C CA . VAL B 1 83 ? 4.105 -3.025 -6.082 1 98.12 83 VAL B CA 1
ATOM 1485 C C . VAL B 1 83 ? 5.129 -1.892 -6.086 1 98.12 83 VAL B C 1
ATOM 1487 O O . VAL B 1 83 ? 4.801 -0.756 -6.438 1 98.12 83 VAL B O 1
ATOM 1490 N N . GLY B 1 84 ? 6.355 -2.23 -5.711 1 97.25 84 GLY B N 1
ATOM 1491 C CA . GLY B 1 84 ? 7.379 -1.197 -5.758 1 97.25 84 GLY B CA 1
ATOM 1492 C C . GLY B 1 84 ? 8.734 -1.681 -5.289 1 97.25 84 GLY B C 1
ATOM 1493 O O . GLY B 1 84 ? 8.852 -2.768 -4.723 1 97.25 84 GLY B O 1
ATOM 1494 N N . LYS B 1 85 ? 9.703 -0.832 -5.504 1 95.38 85 LYS B N 1
ATOM 1495 C CA . LYS B 1 85 ? 11.078 -1.16 -5.125 1 95.38 85 LYS B CA 1
ATOM 1496 C C . LYS B 1 85 ? 11.367 -0.726 -3.691 1 95.38 85 LYS B C 1
ATOM 1498 O O . LYS B 1 85 ? 12.164 -1.36 -2.994 1 95.38 85 LYS B O 1
ATOM 1503 N N . HIS B 1 86 ? 10.703 0.369 -3.295 1 94.75 86 HIS B N 1
ATOM 1504 C CA . HIS B 1 86 ? 11 0.925 -1.979 1 94.75 86 HIS B CA 1
ATOM 1505 C C . HIS B 1 86 ? 9.734 1.474 -1.32 1 94.75 86 HIS B C 1
ATOM 1507 O O . HIS B 1 86 ? 9.234 2.529 -1.714 1 94.75 86 HIS B O 1
ATOM 1513 N N . TYR B 1 87 ? 9.336 0.724 -0.343 1 96.56 87 TYR B N 1
ATOM 1514 C CA . TYR B 1 87 ? 8.195 1.165 0.454 1 96.56 87 TYR B CA 1
ATOM 1515 C C . TYR B 1 87 ? 8.023 0.285 1.686 1 96.56 87 TYR B C 1
ATOM 1517 O O . TYR B 1 87 ? 8.602 -0.797 1.772 1 96.56 87 TYR B O 1
ATOM 1525 N N . ALA B 1 88 ? 7.199 0.78 2.574 1 95.81 88 ALA B N 1
ATOM 1526 C CA . ALA B 1 88 ? 6.656 0.03 3.705 1 95.81 88 ALA B CA 1
ATOM 1527 C C . ALA B 1 88 ? 5.156 0.275 3.857 1 95.81 88 ALA B C 1
ATOM 1529 O O . ALA B 1 88 ? 4.613 1.213 3.27 1 95.81 88 ALA B O 1
ATOM 1530 N N . ALA B 1 89 ? 4.59 -0.667 4.621 1 95.94 89 ALA B N 1
ATOM 1531 C CA . ALA B 1 89 ? 3.137 -0.56 4.746 1 95.94 89 ALA B CA 1
ATOM 1532 C C . ALA B 1 89 ? 2.672 -0.986 6.133 1 95.94 89 ALA B C 1
ATOM 1534 O O . ALA B 1 89 ? 3.293 -1.842 6.77 1 95.94 89 ALA B O 1
ATOM 1535 N N . SER B 1 90 ? 1.685 -0.351 6.641 1 94.06 90 SER B N 1
ATOM 1536 C CA . SER B 1 90 ? 0.874 -0.779 7.777 1 94.06 90 SER B CA 1
ATOM 1537 C C . SER B 1 90 ? -0.582 -0.986 7.371 1 94.06 90 SER B C 1
ATOM 1539 O O . SER B 1 90 ? -1.265 -0.036 6.984 1 94.06 90 SER B O 1
ATOM 1541 N N . ILE B 1 91 ? -0.993 -2.244 7.383 1 91.94 91 ILE B N 1
ATOM 1542 C CA . ILE B 1 91 ? -2.318 -2.566 6.867 1 91.94 91 ILE B CA 1
ATOM 1543 C C . ILE B 1 91 ? -3.1 -3.363 7.906 1 91.94 91 ILE B C 1
ATOM 1545 O O . ILE B 1 91 ? -2.508 -4.039 8.75 1 91.94 91 ILE B O 1
ATOM 1549 N N . SER B 1 92 ? -4.43 -3.234 7.918 1 84 92 SER B N 1
ATOM 1550 C CA . SER B 1 92 ? -5.355 -4.129 8.602 1 84 92 SER B CA 1
ATOM 1551 C C . SER B 1 92 ? -6.031 -5.078 7.621 1 84 92 SER B C 1
ATOM 1553 O O . SER B 1 92 ? -6.727 -4.641 6.699 1 84 92 SER B O 1
ATOM 1555 N N . HIS B 1 93 ? -5.715 -6.336 7.727 1 74.75 93 HIS B N 1
ATOM 1556 C CA . HIS B 1 93 ? -6.207 -7.285 6.738 1 74.75 93 HIS B CA 1
ATOM 1557 C C . HIS B 1 93 ? -6.961 -8.438 7.406 1 74.75 93 HIS B C 1
ATOM 1559 O O . HIS B 1 93 ? -6.863 -8.617 8.617 1 74.75 93 HIS B O 1
ATOM 1565 N N . GLN B 1 94 ? -7.789 -9.148 6.574 1 75.56 94 GLN B N 1
ATOM 1566 C CA . GLN B 1 94 ? -8.383 -10.406 7.008 1 75.56 94 GLN B CA 1
ATOM 1567 C C . GLN B 1 94 ? -7.32 -11.5 7.137 1 75.56 94 GLN B C 1
ATOM 1569 O O . GLN B 1 94 ? -6.395 -11.57 6.324 1 75.56 94 GLN B O 1
ATOM 1574 N N . THR B 1 95 ? -7.508 -12.312 8.055 1 78.12 95 THR B N 1
ATOM 1575 C CA . THR B 1 95 ? -6.559 -13.398 8.281 1 78.12 95 THR B CA 1
ATOM 1576 C C . THR B 1 95 ? -6.523 -14.336 7.082 1 78.12 95 THR B C 1
ATOM 1578 O O . THR B 1 95 ? -7.543 -14.555 6.426 1 78.12 95 THR B O 1
ATOM 1581 N N . ASN B 1 96 ? -5.348 -14.844 6.754 1 84 96 ASN B N 1
ATOM 1582 C CA . ASN B 1 96 ? -5.074 -15.875 5.758 1 84 96 ASN B CA 1
ATOM 1583 C C . ASN B 1 96 ? -5.09 -15.305 4.344 1 84 96 ASN B C 1
ATOM 1585 O O . ASN B 1 96 ? -5.137 -16.062 3.367 1 84 96 ASN B O 1
ATOM 1589 N N . PHE B 1 97 ? -5.062 -13.961 4.305 1 90.88 97 PHE B N 1
ATOM 1590 C CA . PHE B 1 97 ? -5.223 -13.398 2.967 1 90.88 97 PHE B CA 1
ATOM 1591 C C . PHE B 1 97 ? -4.191 -12.312 2.711 1 90.88 97 PHE B C 1
ATOM 1593 O O . PHE B 1 97 ? -4.492 -11.305 2.062 1 90.88 97 PHE B O 1
ATOM 1600 N N . GLU B 1 98 ? -3.002 -12.422 3.248 1 94.12 98 GLU B N 1
ATOM 1601 C CA . GLU B 1 98 ? -1.926 -11.477 2.977 1 94.12 98 GLU B CA 1
ATOM 1602 C C . GLU B 1 98 ? -0.66 -12.195 2.52 1 94.12 98 GLU B C 1
ATOM 1604 O O . GLU B 1 98 ? -0.299 -13.242 3.068 1 94.12 98 GLU B O 1
ATOM 1609 N N . MET B 1 99 ? 0.022 -11.594 1.619 1 97.12 99 MET B N 1
ATOM 1610 C CA . MET B 1 99 ? 1.356 -12.031 1.213 1 97.12 99 MET B CA 1
ATOM 1611 C C . MET B 1 99 ? 2.238 -10.828 0.875 1 97.12 99 MET B C 1
ATOM 1613 O O . MET B 1 99 ? 1.817 -9.93 0.145 1 97.12 99 MET B O 1
ATOM 1617 N N . PHE B 1 100 ? 3.355 -10.859 1.471 1 96.69 100 PHE B N 1
ATOM 1618 C CA . PHE B 1 100 ? 4.438 -9.922 1.201 1 96.69 100 PHE B CA 1
ATOM 1619 C C . PHE B 1 100 ? 5.652 -10.641 0.636 1 96.69 100 PHE B C 1
ATOM 1621 O O . PHE B 1 100 ? 6.277 -11.453 1.326 1 96.69 100 PHE B O 1
ATOM 1628 N N . MET B 1 101 ? 5.992 -10.32 -0.607 1 97.62 101 MET B N 1
ATOM 1629 C CA . MET B 1 101 ? 7.039 -11.078 -1.282 1 97.62 101 MET B CA 1
ATOM 1630 C C . MET B 1 101 ? 7.887 -10.172 -2.168 1 97.62 101 MET B C 1
ATOM 1632 O O . MET B 1 101 ? 7.547 -9.008 -2.377 1 97.62 101 MET B O 1
ATOM 1636 N N . SER B 1 102 ? 8.945 -10.742 -2.648 1 96.81 102 SER B N 1
ATOM 1637 C CA . SER B 1 102 ? 9.82 -10.109 -3.631 1 96.81 102 SER B CA 1
ATOM 1638 C C . SER B 1 102 ? 10.047 -11.016 -4.836 1 96.81 102 SER B C 1
ATOM 1640 O O . SER B 1 102 ? 10.273 -12.219 -4.684 1 96.81 102 SER B O 1
ATOM 1642 N N . ILE B 1 103 ? 9.906 -10.484 -6.004 1 96.88 103 ILE B N 1
ATOM 1643 C CA . ILE B 1 103 ? 10.211 -11.195 -7.242 1 96.88 103 ILE B CA 1
ATOM 1644 C C . ILE B 1 103 ? 11.18 -10.367 -8.086 1 96.88 103 ILE B C 1
ATOM 1646 O O . ILE B 1 103 ? 10.836 -9.273 -8.539 1 96.88 103 ILE B O 1
ATOM 1650 N N . ASN B 1 104 ? 12.375 -10.891 -8.258 1 94.31 104 ASN B N 1
ATOM 1651 C CA . ASN B 1 104 ? 13.398 -10.195 -9.039 1 94.31 104 ASN B CA 1
ATOM 1652 C C . ASN B 1 104 ? 13.633 -8.781 -8.516 1 94.31 104 ASN B C 1
ATOM 1654 O O . ASN B 1 104 ? 13.719 -7.836 -9.305 1 94.31 104 ASN B O 1
ATOM 1658 N N . GLY B 1 105 ? 13.508 -8.625 -7.301 1 93.06 105 GLY B N 1
ATOM 1659 C CA . GLY B 1 105 ? 13.82 -7.348 -6.676 1 93.06 105 GLY B CA 1
ATOM 1660 C C . GLY B 1 105 ? 12.609 -6.445 -6.539 1 93.06 105 GLY B C 1
ATOM 1661 O O . GLY B 1 105 ? 12.664 -5.414 -5.867 1 93.06 105 GLY B O 1
ATOM 1662 N N . GLN B 1 106 ? 11.531 -6.809 -7.16 1 95.31 106 GLN B N 1
ATOM 1663 C CA . GLN B 1 106 ? 10.281 -6.078 -7.004 1 95.31 106 GLN B CA 1
ATOM 1664 C C . GLN B 1 106 ? 9.5 -6.578 -5.789 1 95.31 106 GLN B C 1
ATOM 1666 O O . GLN B 1 106 ? 9.234 -7.777 -5.664 1 95.31 106 GLN B O 1
ATOM 1671 N N . THR B 1 107 ? 9.156 -5.676 -4.914 1 96.81 107 THR B N 1
ATOM 1672 C CA . THR B 1 107 ? 8.383 -6.039 -3.73 1 96.81 107 THR B CA 1
ATOM 1673 C C . THR B 1 107 ? 6.887 -5.914 -4.004 1 96.81 107 THR B C 1
ATOM 1675 O O . THR B 1 107 ? 6.441 -4.941 -4.613 1 96.81 107 THR B O 1
ATOM 1678 N N . ILE B 1 108 ? 6.152 -6.918 -3.57 1 98.25 108 ILE B N 1
ATOM 1679 C CA . ILE B 1 108 ? 4.719 -6.996 -3.832 1 98.25 108 ILE B CA 1
ATOM 1680 C C . ILE B 1 108 ? 3.973 -7.301 -2.535 1 98.25 108 ILE B C 1
ATOM 1682 O O . ILE B 1 108 ? 4.34 -8.227 -1.804 1 98.25 108 ILE B O 1
ATOM 1686 N N . MET B 1 109 ? 2.98 -6.5 -2.273 1 97.69 109 MET B N 1
ATOM 1687 C CA . MET B 1 109 ? 2.057 -6.801 -1.184 1 97.69 109 MET B CA 1
ATOM 1688 C C . MET B 1 109 ? 0.646 -7.035 -1.715 1 97.69 109 MET B C 1
ATOM 1690 O O . MET B 1 109 ? 0.068 -6.156 -2.359 1 97.69 109 MET B O 1
ATOM 1694 N N . LEU B 1 110 ? 0.136 -8.211 -1.486 1 97.56 110 LEU B N 1
ATOM 1695 C CA . LEU B 1 110 ? -1.223 -8.594 -1.852 1 97.56 110 LEU B CA 1
ATOM 1696 C C . LEU B 1 110 ? -2.02 -9.008 -0.62 1 97.56 110 LEU B C 1
ATOM 1698 O O . LEU B 1 110 ? -1.562 -9.836 0.17 1 97.56 110 LEU B O 1
ATOM 1702 N N . PHE B 1 111 ? -3.168 -8.297 -0.431 1 94.25 111 PHE B N 1
ATOM 1703 C CA . PHE B 1 111 ? -3.932 -8.641 0.763 1 94.25 111 PHE B CA 1
ATOM 1704 C C . PHE B 1 111 ? -5.41 -8.32 0.573 1 94.25 111 PHE B C 1
ATOM 1706 O O . PHE B 1 111 ? -5.781 -7.602 -0.357 1 94.25 111 PHE B O 1
ATOM 1713 N N . LYS B 1 112 ? -6.121 -9.023 1.426 1 91.75 112 LYS B N 1
ATOM 1714 C CA . LYS B 1 112 ? -7.562 -8.797 1.491 1 91.75 112 LYS B CA 1
ATOM 1715 C C . LYS B 1 112 ? -7.941 -8.031 2.754 1 91.75 112 LYS B C 1
ATOM 1717 O O . LYS B 1 112 ? -7.395 -8.281 3.83 1 91.75 112 LYS B O 1
ATOM 1722 N N . SER B 1 113 ? -8.734 -7.008 2.586 1 84.62 113 SER B N 1
ATOM 1723 C CA . SER B 1 113 ? -9.281 -6.32 3.75 1 84.62 113 SER B CA 1
ATOM 1724 C C . SER B 1 113 ? -10.742 -6.695 3.977 1 84.62 113 SER B C 1
ATOM 1726 O O . SER B 1 113 ? -11.367 -7.309 3.113 1 84.62 113 SER B O 1
ATOM 1728 N N . GLN B 1 114 ? -11.188 -6.578 5.305 1 67.75 114 GLN B N 1
ATOM 1729 C CA . GLN B 1 114 ? -12.523 -7.012 5.699 1 67.75 114 GLN B CA 1
ATOM 1730 C C . GLN B 1 114 ? -13.602 -6.309 4.875 1 67.75 114 GLN B C 1
ATOM 1732 O O . GLN B 1 114 ? -13.43 -5.156 4.48 1 67.75 114 GLN B O 1
ATOM 1737 N N . ASP B 1 115 ? -14.641 -7.027 4.293 1 52.53 115 ASP B N 1
ATOM 1738 C CA . ASP B 1 115 ? -15.875 -6.543 3.695 1 52.53 115 ASP B CA 1
ATOM 1739 C C . ASP B 1 115 ? -16.609 -5.594 4.645 1 52.53 115 ASP B C 1
ATOM 1741 O O . ASP B 1 115 ? -16.531 -5.75 5.867 1 52.53 115 ASP B O 1
#

Radius of gyration: 16.76 Å; Cα contacts (8 Å, |Δi|>4): 492; chains: 2; bounding box: 46×48×38 Å

Solvent-accessible surface area (backbone atoms only — not comparable to full-atom values): 12108 Å² total; per-residue (Å²): 127,85,71,48,72,40,79,48,75,45,70,45,70,74,74,76,83,70,82,75,76,81,84,49,78,95,66,69,47,74,42,79,74,46,69,55,39,51,70,72,58,44,52,51,51,50,52,43,43,51,50,24,59,73,74,37,90,46,44,38,55,25,12,40,48,38,27,50,53,45,37,67,73,48,64,98,52,42,43,28,16,36,20,29,57,29,40,12,26,20,37,48,22,27,67,52,35,33,39,32,32,29,48,74,71,38,30,37,38,41,34,27,35,50,82,127,84,70,51,72,39,79,47,75,44,70,43,69,76,74,77,83,72,82,76,77,83,85,53,78,94,68,69,46,75,44,80,74,47,69,56,40,50,70,73,56,44,53,50,53,49,51,45,45,51,52,24,59,73,73,35,90,47,44,39,56,24,12,40,48,39,26,51,53,45,38,68,74,48,65,97,51,41,43,30,16,36,20,29,56,30,38,13,26,18,38,47,23,27,65,51,36,34,39,32,32,30,48,73,72,37,30,36,37,42,34,27,36,50,84

pLDDT: mean 81.7, std 22.43, range [28.52, 98.38]

Sequence (230 aa):
MATTEVENVVEGATGEKSESSAKAAANAQVTIRQTDMPPDMQKDAIAVAIDALNTSAIEKDMATKIKQAFDAKYPKSTWHCVVGKHYAASISHQTNFEMFMSINGQTIMLFKSQDMATTEVENVVEGATGEKSESSAKAAANAQVTIRQTDMPPDMQKDAIAVAIDALNTSAIEKDMATKIKQAFDAKYPKSTWHCVVGKHYAASISHQTNFEMFMSINGQTIMLFKSQD